Protein AF-A0A1C3P7P0-F1 (afdb_monomer_lite)

Organism: NCBI:txid1839754

Radius of gyration: 18.65 Å; chains: 1; bounding box: 44×45×51 Å

Structure (mmCIF, N/CA/C/O backbone):
data_AF-A0A1C3P7P0-F1
#
_entry.id   AF-A0A1C3P7P0-F1
#
loop_
_atom_site.group_PDB
_atom_site.id
_atom_site.type_symbol
_atom_site.label_atom_id
_atom_site.label_alt_id
_atom_site.label_comp_id
_atom_site.label_asym_id
_atom_site.label_entity_id
_atom_site.label_seq_id
_atom_site.pdbx_PDB_ins_code
_atom_site.Cartn_x
_atom_site.Cartn_y
_atom_site.Cartn_z
_atom_site.occupancy
_atom_site.B_iso_or_equiv
_atom_site.auth_seq_id
_atom_site.auth_comp_id
_atom_site.auth_asym_id
_atom_site.auth_atom_id
_atom_site.pdbx_PDB_model_num
ATOM 1 N N . MET A 1 1 ? 10.867 -11.269 -21.200 1.00 73.69 1 MET A N 1
ATOM 2 C CA . MET A 1 1 ? 10.752 -11.984 -22.492 1.00 73.69 1 MET A CA 1
ATOM 3 C C . MET A 1 1 ? 9.449 -11.693 -23.221 1.00 73.69 1 MET A C 1
ATOM 5 O O . MET A 1 1 ? 9.561 -11.217 -24.333 1.00 73.69 1 MET A O 1
ATOM 9 N N . ALA A 1 2 ? 8.258 -11.903 -22.637 1.00 89.88 2 ALA A N 1
ATOM 10 C CA . ALA A 1 2 ? 6.978 -11.646 -23.328 1.00 89.88 2 ALA A CA 1
ATOM 11 C C . ALA A 1 2 ? 6.912 -10.263 -24.008 1.00 89.88 2 ALA A C 1
ATOM 13 O O . ALA A 1 2 ? 6.684 -10.186 -25.205 1.00 89.88 2 ALA A O 1
ATOM 14 N N . ALA A 1 3 ? 7.251 -9.189 -23.285 1.00 91.44 3 ALA A N 1
ATOM 15 C CA . ALA A 1 3 ? 7.325 -7.844 -23.860 1.00 91.44 3 ALA A CA 1
ATOM 16 C C . ALA A 1 3 ? 8.261 -7.749 -25.081 1.00 91.44 3 ALA A C 1
ATOM 18 O O . ALA A 1 3 ? 7.865 -7.203 -26.100 1.00 91.44 3 ALA A O 1
ATOM 19 N N . ALA A 1 4 ? 9.460 -8.333 -25.012 1.00 87.00 4 ALA A N 1
ATOM 20 C CA . ALA A 1 4 ? 10.400 -8.331 -26.132 1.00 87.00 4 ALA A CA 1
ATOM 21 C C . ALA A 1 4 ? 9.887 -9.151 -27.331 1.00 87.00 4 ALA A C 1
ATOM 23 O O . ALA A 1 4 ? 10.024 -8.715 -28.469 1.00 87.00 4 ALA A O 1
ATOM 24 N N . LEU A 1 5 ? 9.277 -10.314 -27.074 1.00 90.69 5 LEU A N 1
ATOM 25 C CA . LEU A 1 5 ? 8.707 -11.182 -28.112 1.00 90.69 5 LEU A CA 1
ATOM 26 C C . LEU A 1 5 ? 7.515 -10.527 -28.820 1.00 90.69 5 LEU A C 1
ATOM 28 O O . LEU A 1 5 ? 7.360 -10.688 -30.025 1.00 90.69 5 LEU A O 1
ATOM 32 N N . ASP A 1 6 ? 6.732 -9.741 -28.086 1.00 94.06 6 ASP A N 1
ATOM 33 C CA . ASP A 1 6 ? 5.586 -8.997 -28.611 1.00 94.06 6 ASP A CA 1
ATOM 34 C C . ASP A 1 6 ? 5.977 -7.625 -29.195 1.00 94.06 6 ASP A C 1
ATOM 36 O O . ASP A 1 6 ? 5.105 -6.831 -29.544 1.00 94.06 6 ASP A O 1
ATOM 40 N N . GLY A 1 7 ? 7.273 -7.294 -29.259 1.00 91.12 7 GLY A N 1
ATOM 41 C CA . GLY A 1 7 ? 7.744 -5.995 -29.749 1.00 91.12 7 GLY A CA 1
ATOM 42 C C . GLY A 1 7 ? 7.331 -4.801 -28.878 1.00 91.12 7 GLY A C 1
ATOM 43 O O . GLY A 1 7 ? 7.318 -3.669 -29.359 1.00 91.12 7 GLY A O 1
ATOM 44 N N . ARG A 1 8 ? 6.988 -5.030 -27.605 1.00 94.31 8 ARG A N 1
ATOM 45 C CA . ARG A 1 8 ? 6.698 -3.970 -26.629 1.00 94.31 8 ARG A CA 1
ATOM 46 C C . ARG A 1 8 ? 7.991 -3.292 -26.189 1.00 94.31 8 ARG A C 1
ATOM 48 O O . ARG A 1 8 ? 9.015 -3.940 -25.978 1.00 94.31 8 ARG A O 1
ATOM 55 N N . ASP A 1 9 ? 7.922 -1.981 -26.007 1.00 93.44 9 ASP A N 1
ATOM 56 C CA . ASP A 1 9 ? 9.062 -1.140 -25.648 1.00 93.44 9 ASP A CA 1
ATOM 57 C C . ASP A 1 9 ? 9.272 -1.012 -24.134 1.00 93.44 9 ASP A C 1
ATOM 59 O O . ASP A 1 9 ? 10.361 -0.624 -23.721 1.00 93.44 9 ASP A O 1
ATOM 63 N N . ALA A 1 10 ? 8.269 -1.352 -23.318 1.00 95.25 10 ALA A N 1
ATOM 64 C CA . ALA A 1 10 ? 8.313 -1.224 -21.867 1.00 95.25 10 ALA A CA 1
ATOM 65 C C . ALA A 1 10 ? 7.618 -2.380 -21.124 1.00 95.25 10 ALA A C 1
ATOM 67 O O . ALA A 1 10 ? 6.649 -2.983 -21.593 1.00 95.25 10 ALA A O 1
ATOM 68 N N . VAL A 1 11 ? 8.110 -2.647 -19.917 1.00 96.31 11 VAL A N 1
ATOM 69 C CA . VAL A 1 11 ? 7.478 -3.435 -18.860 1.00 96.31 11 VAL A CA 1
ATOM 70 C C . VAL A 1 11 ? 7.232 -2.489 -17.692 1.00 96.31 11 VAL A C 1
ATOM 72 O O . VAL A 1 11 ? 8.172 -2.033 -17.039 1.00 96.31 11 VAL A O 1
ATOM 75 N N . VAL A 1 12 ? 5.956 -2.201 -17.446 1.00 96.69 12 VAL A N 1
ATOM 76 C CA . VAL A 1 12 ? 5.519 -1.294 -16.384 1.00 96.69 12 VAL A CA 1
ATOM 77 C C . VAL A 1 12 ? 5.045 -2.114 -15.195 1.00 96.69 12 VAL A C 1
ATOM 79 O O . VAL A 1 12 ? 4.106 -2.901 -15.307 1.00 96.69 12 VAL A O 1
ATOM 82 N N . MET A 1 13 ? 5.697 -1.922 -14.056 1.00 97.00 13 MET A N 1
ATOM 83 C CA . MET A 1 13 ? 5.327 -2.533 -12.784 1.00 97.00 13 MET A CA 1
ATOM 84 C C . MET A 1 13 ? 4.558 -1.534 -11.913 1.00 97.00 13 MET A C 1
ATOM 86 O O . MET A 1 13 ? 4.644 -0.322 -12.104 1.00 97.00 13 MET A O 1
ATOM 90 N N . SER A 1 14 ? 3.843 -2.033 -10.909 1.00 95.12 14 SER A N 1
ATOM 91 C CA . SER A 1 14 ? 3.086 -1.210 -9.953 1.00 95.12 14 SER A CA 1
ATOM 92 C C . SER A 1 14 ? 3.678 -1.268 -8.544 1.00 95.12 14 SER A C 1
ATOM 94 O O . SER A 1 14 ? 2.929 -1.213 -7.581 1.00 95.12 14 SER A O 1
ATOM 96 N N . ASN A 1 15 ? 4.999 -1.423 -8.414 1.00 96.88 15 ASN A N 1
ATOM 97 C CA . ASN A 1 15 ? 5.640 -1.433 -7.098 1.00 96.88 15 ASN A CA 1
ATOM 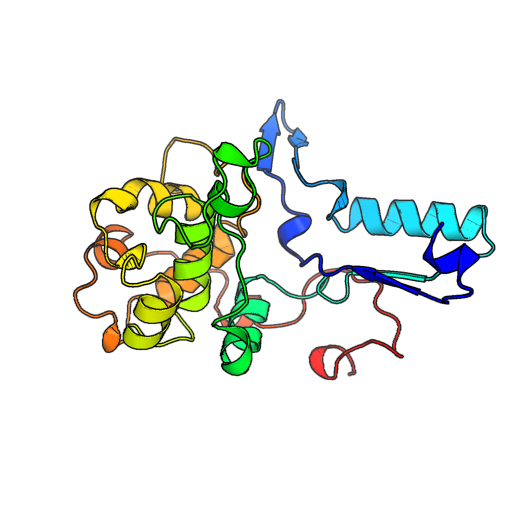98 C C . ASN A 1 15 ? 5.847 -0.006 -6.586 1.00 96.88 15 ASN A C 1
ATOM 100 O O . ASN A 1 15 ? 6.372 0.851 -7.297 1.00 96.88 15 ASN A O 1
ATOM 104 N N . GLU A 1 16 ? 5.460 0.200 -5.344 1.00 95.94 16 GLU A N 1
ATOM 105 C CA . GLU A 1 16 ? 5.473 1.447 -4.598 1.00 95.94 16 GLU A CA 1
ATOM 106 C C . GLU A 1 16 ? 6.822 1.733 -3.916 1.00 95.94 16 GLU A C 1
ATOM 108 O O . GLU A 1 16 ? 7.753 0.917 -3.937 1.00 95.94 16 GLU A O 1
ATOM 113 N N . TRP A 1 17 ? 6.945 2.899 -3.283 1.00 95.50 17 TRP A N 1
ATOM 114 C CA . TRP A 1 17 ? 8.136 3.285 -2.525 1.00 95.50 17 TRP A CA 1
ATOM 115 C C . TRP A 1 17 ? 8.437 2.295 -1.387 1.00 95.50 17 TRP A C 1
ATOM 117 O O . TRP A 1 17 ? 9.553 1.764 -1.299 1.00 95.50 17 TRP A O 1
ATOM 127 N N . SER A 1 18 ? 7.429 1.964 -0.571 1.00 92.75 18 SER A N 1
ATOM 128 C CA . SER A 1 18 ? 7.587 1.110 0.613 1.00 92.75 18 SER A CA 1
ATOM 129 C C . SER A 1 18 ? 7.838 -0.366 0.304 1.00 92.75 18 SER A C 1
ATOM 131 O O . SER A 1 18 ? 8.323 -1.093 1.172 1.00 92.75 18 SER A O 1
ATOM 133 N N . ALA A 1 19 ? 7.684 -0.800 -0.952 1.00 93.56 19 ALA A N 1
ATOM 134 C CA . ALA A 1 19 ? 8.155 -2.109 -1.409 1.00 93.56 19 ALA A CA 1
ATOM 135 C C . ALA A 1 19 ? 9.682 -2.283 -1.266 1.00 93.56 19 ALA A C 1
ATOM 137 O O . ALA A 1 19 ? 10.188 -3.407 -1.303 1.00 93.56 19 ALA A O 1
ATOM 138 N N . SER A 1 20 ? 10.428 -1.184 -1.102 1.00 93.44 20 SER A N 1
ATOM 139 C CA . SER A 1 20 ? 11.874 -1.200 -0.847 1.00 93.44 20 SER A CA 1
ATOM 140 C C . SER A 1 20 ? 12.235 -1.381 0.632 1.00 93.44 20 SER A C 1
ATOM 142 O O . SER A 1 20 ? 13.399 -1.642 0.932 1.00 93.44 20 SER A O 1
ATOM 144 N N . VAL A 1 21 ? 11.273 -1.268 1.553 1.00 90.12 21 VAL A N 1
ATOM 145 C CA . VAL A 1 21 ? 11.520 -1.307 3.001 1.00 90.12 21 VAL A CA 1
ATOM 146 C C . VAL A 1 21 ? 11.746 -2.742 3.486 1.00 90.12 21 VAL A C 1
ATOM 148 O O . VAL A 1 21 ? 11.060 -3.683 3.077 1.00 90.12 21 VAL A O 1
ATOM 151 N N . GLY A 1 22 ? 12.727 -2.912 4.376 1.00 87.56 22 GLY A N 1
ATOM 152 C CA . GLY A 1 22 ? 13.024 -4.182 5.034 1.00 87.56 22 GLY A CA 1
ATOM 153 C C . GLY A 1 22 ? 11.831 -4.740 5.812 1.00 87.56 22 GLY A C 1
ATOM 154 O O . GLY A 1 22 ? 11.030 -4.008 6.385 1.00 87.56 22 GLY A O 1
ATOM 155 N N . THR A 1 23 ? 11.694 -6.063 5.828 1.00 85.31 23 THR A N 1
ATOM 156 C CA . THR A 1 23 ? 10.667 -6.761 6.619 1.00 85.31 23 THR A CA 1
ATOM 157 C C . THR A 1 23 ? 11.170 -7.075 8.026 1.00 85.31 23 THR A C 1
ATOM 159 O O . THR A 1 23 ? 10.418 -6.946 8.987 1.00 85.31 23 THR A O 1
ATOM 162 N N . VAL A 1 24 ? 12.435 -7.487 8.148 1.00 87.56 24 VAL A N 1
ATOM 163 C CA . VAL A 1 24 ? 13.086 -7.829 9.419 1.00 87.56 24 VAL A CA 1
ATOM 164 C C . VAL A 1 24 ? 14.578 -7.513 9.350 1.00 87.56 24 VAL A C 1
ATOM 166 O O . VAL A 1 24 ? 15.172 -7.574 8.276 1.00 87.56 24 VAL A O 1
ATOM 169 N N . GLU A 1 25 ? 15.188 -7.228 10.495 1.00 87.88 25 GLU A N 1
ATOM 170 C CA . GLU A 1 25 ? 16.640 -7.140 10.653 1.00 87.88 25 GLU A CA 1
ATOM 171 C C . GLU A 1 25 ? 17.176 -8.441 11.265 1.00 87.88 25 GLU A C 1
ATOM 173 O O . GLU A 1 25 ? 16.689 -8.892 12.303 1.00 87.88 25 GLU A O 1
ATOM 178 N N . VAL A 1 26 ? 18.183 -9.049 10.634 1.00 89.56 26 VAL A N 1
ATOM 179 C CA . VAL A 1 26 ? 18.874 -10.251 11.131 1.00 89.56 26 VAL A CA 1
ATOM 180 C C . VAL A 1 26 ? 20.373 -9.990 11.087 1.00 89.56 26 VAL A C 1
ATOM 182 O O . VAL A 1 26 ? 20.910 -9.683 10.027 1.00 89.56 26 VAL A O 1
ATOM 185 N N . ASP A 1 27 ? 21.051 -10.076 12.233 1.00 93.00 27 ASP A N 1
ATOM 186 C CA . ASP A 1 27 ? 22.496 -9.820 12.362 1.00 93.00 27 ASP A CA 1
ATOM 187 C C . ASP A 1 27 ? 22.943 -8.470 11.754 1.00 93.00 27 ASP A C 1
ATOM 189 O O . ASP A 1 27 ? 23.988 -8.366 11.109 1.00 93.00 27 ASP A O 1
ATOM 193 N N . GLY A 1 28 ? 22.118 -7.429 11.926 1.00 91.31 28 GLY A N 1
ATOM 194 C CA . GLY A 1 28 ? 22.354 -6.086 11.376 1.00 91.31 28 GLY A CA 1
ATOM 195 C C . GLY A 1 28 ? 22.145 -5.972 9.863 1.00 91.31 28 GLY A C 1
ATOM 196 O O . GLY A 1 28 ? 22.648 -5.032 9.246 1.00 91.31 28 GLY A O 1
ATOM 197 N N . ARG A 1 29 ? 21.468 -6.949 9.249 1.00 90.31 29 ARG A N 1
ATOM 198 C CA . ARG A 1 29 ? 21.117 -6.951 7.828 1.00 90.31 29 ARG A CA 1
ATOM 199 C C . ARG A 1 29 ? 19.611 -6.877 7.644 1.00 90.31 29 ARG A C 1
ATOM 201 O O . ARG A 1 29 ? 18.877 -7.741 8.130 1.00 90.31 29 ARG A O 1
ATOM 208 N N . SER A 1 30 ? 19.193 -5.936 6.807 1.00 90.19 30 SER A N 1
ATOM 209 C CA . SER A 1 30 ? 17.804 -5.808 6.392 1.00 90.19 30 SER A CA 1
ATOM 210 C C . SER A 1 30 ? 17.414 -6.907 5.411 1.00 90.19 30 SER A C 1
ATOM 212 O O . SER A 1 30 ? 17.994 -7.034 4.330 1.00 90.19 30 SER A O 1
ATOM 214 N N . ILE A 1 31 ? 16.409 -7.700 5.771 1.00 90.69 31 ILE A N 1
ATOM 215 C CA . ILE A 1 31 ? 15.821 -8.736 4.926 1.00 90.69 31 ILE A CA 1
ATOM 216 C C . ILE A 1 31 ? 14.456 -8.252 4.445 1.00 90.69 31 ILE A C 1
ATOM 218 O O . ILE A 1 31 ? 13.530 -8.068 5.235 1.00 90.69 31 ILE A O 1
ATOM 222 N N . ASN A 1 32 ? 14.311 -8.084 3.131 1.00 91.62 32 ASN A N 1
ATOM 223 C CA . ASN A 1 32 ? 13.046 -7.755 2.479 1.00 91.62 32 ASN A CA 1
ATOM 224 C C . ASN A 1 32 ? 12.490 -8.997 1.764 1.00 91.62 32 ASN A C 1
ATOM 226 O O . ASN A 1 32 ? 13.047 -9.442 0.758 1.00 91.62 32 ASN A O 1
ATOM 230 N N . HIS A 1 33 ? 11.371 -9.543 2.253 1.00 89.88 33 HIS A N 1
ATOM 231 C CA . HIS A 1 33 ? 10.737 -10.724 1.647 1.00 89.88 33 HIS A CA 1
ATOM 232 C C . HIS A 1 33 ? 10.171 -10.462 0.239 1.00 89.88 33 HIS A C 1
ATOM 234 O O . HIS A 1 33 ? 9.863 -11.401 -0.492 1.00 89.88 33 HIS A O 1
ATOM 240 N N . GLN A 1 34 ? 10.060 -9.189 -0.150 1.00 91.12 34 GLN A N 1
ATOM 241 C CA . GLN A 1 34 ? 9.628 -8.714 -1.460 1.00 91.12 34 GLN A CA 1
ATOM 242 C C . GLN A 1 34 ? 10.763 -8.016 -2.219 1.00 91.12 34 GLN A C 1
ATOM 244 O O . GLN A 1 34 ? 10.495 -7.109 -3.000 1.00 91.12 34 GLN A O 1
ATOM 249 N N . TYR A 1 35 ? 12.027 -8.411 -2.020 1.00 94.25 35 TYR A N 1
ATOM 250 C CA . TYR A 1 35 ? 13.183 -7.753 -2.650 1.00 94.25 35 TYR A CA 1
ATOM 251 C C . TYR A 1 35 ? 13.015 -7.498 -4.161 1.00 94.25 35 TYR A C 1
ATOM 253 O O . TYR A 1 35 ? 13.381 -6.428 -4.642 1.00 94.25 35 TYR A O 1
ATOM 261 N N . SER A 1 36 ? 12.386 -8.419 -4.904 1.00 95.56 36 SER A N 1
ATOM 262 C CA . SER A 1 36 ? 12.113 -8.267 -6.344 1.00 95.56 36 SER A CA 1
ATOM 263 C C . SER A 1 36 ? 11.169 -7.108 -6.712 1.00 95.56 36 SER A C 1
ATOM 265 O O . SER A 1 36 ? 11.034 -6.769 -7.886 1.00 95.56 36 SER A O 1
ATOM 267 N N . LYS A 1 37 ? 10.518 -6.487 -5.725 1.00 95.38 37 LYS A N 1
ATOM 268 C CA . LYS A 1 37 ? 9.697 -5.280 -5.865 1.00 95.38 37 LYS A CA 1
ATOM 269 C C . LYS A 1 37 ? 10.423 -4.006 -5.428 1.00 95.38 37 LYS A C 1
ATOM 271 O O . LYS A 1 37 ? 9.871 -2.921 -5.592 1.00 95.38 37 LYS A O 1
ATOM 276 N N . GLY A 1 38 ? 11.628 -4.102 -4.871 1.00 96.12 38 GLY A N 1
ATOM 277 C CA . GLY A 1 38 ? 12.388 -2.956 -4.372 1.00 96.12 38 GLY A CA 1
ATOM 278 C C . GLY A 1 38 ? 13.122 -2.179 -5.470 1.00 96.12 38 GLY A C 1
ATOM 279 O O . GLY A 1 38 ? 13.401 -2.708 -6.548 1.00 96.12 38 GLY A O 1
ATOM 280 N N . GLU A 1 39 ? 13.476 -0.926 -5.174 1.00 97.00 39 GLU A N 1
ATOM 281 C CA . GLU A 1 39 ? 14.254 -0.057 -6.075 1.00 97.00 39 GLU A CA 1
ATOM 282 C C . GLU A 1 39 ? 15.600 -0.685 -6.453 1.00 97.00 39 GLU A C 1
ATOM 284 O O . GLU A 1 39 ? 15.973 -0.675 -7.625 1.00 97.00 39 GLU A O 1
ATOM 289 N N . ALA A 1 40 ? 16.288 -1.314 -5.495 1.00 96.31 40 ALA A N 1
ATOM 290 C CA . ALA A 1 40 ? 17.604 -1.901 -5.731 1.00 96.31 40 ALA A CA 1
ATOM 291 C C . ALA A 1 40 ? 17.553 -3.044 -6.760 1.00 96.31 40 ALA A C 1
ATOM 293 O O . ALA A 1 40 ? 18.441 -3.166 -7.612 1.00 96.31 40 ALA A O 1
ATOM 294 N N . PHE A 1 41 ? 16.499 -3.865 -6.712 1.00 97.31 41 PHE A N 1
ATOM 295 C CA . PHE A 1 41 ? 16.259 -4.899 -7.715 1.00 97.31 41 PHE A CA 1
ATOM 296 C C . PHE A 1 41 ? 15.916 -4.281 -9.071 1.00 97.31 41 PHE A C 1
ATOM 298 O O . PHE A 1 41 ? 16.484 -4.684 -10.082 1.00 97.31 41 PHE A O 1
ATOM 305 N N . GLU A 1 42 ? 15.025 -3.286 -9.097 1.00 97.62 42 GLU A N 1
ATOM 306 C CA . GLU A 1 42 ? 14.641 -2.576 -10.321 1.00 97.62 42 GLU A CA 1
ATOM 307 C C . GLU A 1 42 ? 15.860 -1.969 -11.025 1.00 97.62 42 GLU A C 1
ATOM 309 O O . GLU A 1 42 ? 16.059 -2.206 -12.215 1.00 97.62 42 GLU A O 1
ATOM 314 N N . ASN A 1 43 ? 16.729 -1.276 -10.285 1.00 97.50 43 ASN A N 1
ATOM 315 C CA . ASN A 1 43 ? 17.982 -0.728 -10.797 1.00 97.50 43 ASN A CA 1
ATOM 316 C C . ASN A 1 43 ? 18.908 -1.828 -11.341 1.00 97.50 43 ASN A C 1
ATOM 318 O O . ASN A 1 43 ? 19.432 -1.704 -12.444 1.00 97.50 43 ASN A O 1
ATOM 322 N N . SER A 1 44 ? 19.074 -2.925 -10.597 1.00 97.00 44 SER A N 1
ATOM 323 C CA . SER A 1 44 ? 19.944 -4.038 -11.004 1.00 97.00 44 SER A CA 1
ATOM 324 C C . SER A 1 44 ? 19.444 -4.720 -12.279 1.00 97.00 44 SER A C 1
ATOM 326 O O . SER A 1 44 ? 20.225 -4.986 -13.191 1.00 97.00 44 SER A O 1
ATOM 328 N N . LEU A 1 45 ? 18.135 -4.962 -12.383 1.00 95.75 45 LEU A N 1
ATOM 329 C CA . LEU A 1 45 ? 17.534 -5.547 -13.578 1.00 95.75 45 LEU A CA 1
ATOM 330 C C . LEU A 1 45 ? 17.670 -4.611 -14.782 1.00 95.75 45 LEU A C 1
ATOM 332 O O . LEU A 1 45 ? 18.017 -5.068 -15.868 1.00 95.75 45 LEU A O 1
ATOM 336 N N . ARG A 1 46 ? 17.454 -3.303 -14.596 1.00 95.62 46 ARG A N 1
ATOM 337 C CA . ARG A 1 46 ? 17.676 -2.304 -15.651 1.00 95.62 46 ARG A CA 1
ATOM 338 C C . ARG A 1 46 ? 19.115 -2.323 -16.165 1.00 95.62 46 ARG A C 1
ATOM 340 O O . ARG A 1 46 ? 19.299 -2.288 -17.379 1.00 95.62 46 ARG A O 1
ATOM 347 N N . SER A 1 47 ? 20.112 -2.433 -15.284 1.00 95.69 47 SER A N 1
ATOM 348 C CA . SER A 1 47 ? 21.519 -2.561 -15.693 1.00 95.69 47 SER A CA 1
ATOM 349 C C . SER A 1 47 ? 21.753 -3.809 -16.546 1.00 95.69 47 SER A C 1
ATOM 351 O O . SER A 1 47 ? 22.329 -3.714 -17.626 1.00 95.69 47 SER A O 1
ATOM 353 N N . VAL A 1 48 ? 21.213 -4.961 -16.135 1.00 95.00 48 VAL A N 1
ATOM 354 C CA . VAL A 1 48 ? 21.314 -6.202 -16.922 1.00 95.00 48 VAL A CA 1
ATOM 355 C C . VAL A 1 48 ? 20.660 -6.045 -18.299 1.00 95.00 48 VAL A C 1
ATOM 357 O O . VAL A 1 48 ? 21.232 -6.470 -19.301 1.00 95.00 48 VAL A O 1
ATOM 360 N N . LEU A 1 49 ? 19.484 -5.417 -18.388 1.00 92.88 49 LEU A N 1
ATOM 361 C CA . LEU A 1 49 ? 18.799 -5.174 -19.666 1.00 92.88 49 LEU A CA 1
ATOM 362 C C . LEU A 1 49 ? 19.587 -4.216 -20.574 1.00 92.88 49 LEU A C 1
ATOM 364 O O . LEU A 1 49 ? 19.639 -4.424 -21.788 1.00 92.88 49 LEU A O 1
ATOM 368 N N . ALA A 1 50 ? 20.227 -3.196 -19.996 1.00 92.19 50 ALA A N 1
ATOM 369 C CA . ALA A 1 50 ? 21.113 -2.284 -20.716 1.00 92.19 50 ALA A CA 1
ATOM 370 C C . ALA A 1 50 ? 22.302 -3.024 -21.344 1.00 92.19 50 ALA A C 1
ATOM 372 O O . ALA A 1 50 ? 22.591 -2.821 -22.522 1.00 92.19 50 ALA A O 1
ATOM 373 N N . GLU A 1 51 ? 22.926 -3.929 -20.591 1.00 93.31 51 GLU A N 1
ATOM 374 C CA . GLU A 1 51 ? 24.095 -4.696 -21.033 1.00 93.31 51 GLU A CA 1
ATOM 375 C C . GLU A 1 51 ? 23.753 -5.812 -22.031 1.00 93.31 51 GLU A C 1
ATOM 377 O O . GLU A 1 51 ? 24.545 -6.106 -22.924 1.00 93.31 51 GLU A O 1
ATOM 382 N N . THR A 1 52 ? 22.583 -6.443 -21.898 1.00 90.56 52 THR A N 1
ATOM 383 C CA . THR A 1 52 ? 22.271 -7.696 -22.619 1.00 90.56 52 THR A CA 1
ATOM 384 C C . THR A 1 52 ? 21.280 -7.538 -23.767 1.00 90.56 52 THR A C 1
ATOM 386 O O . THR A 1 52 ? 21.315 -8.331 -24.706 1.00 90.56 52 THR A O 1
ATOM 389 N N . LEU A 1 53 ? 20.403 -6.530 -23.727 1.00 85.94 53 LEU A N 1
ATOM 390 C CA . LEU A 1 53 ? 19.312 -6.345 -24.695 1.00 85.94 53 LEU A CA 1
ATOM 391 C C . LEU A 1 53 ? 19.284 -4.929 -25.286 1.00 85.94 53 LEU A C 1
ATOM 393 O O . LEU A 1 53 ? 18.224 -4.429 -25.667 1.00 85.94 53 LEU A O 1
ATOM 397 N N . ALA A 1 54 ? 20.444 -4.264 -25.334 1.00 86.12 54 ALA A N 1
ATOM 398 C CA . ALA A 1 54 ? 20.574 -2.877 -25.785 1.00 86.12 54 ALA A CA 1
ATOM 399 C C . ALA A 1 54 ? 19.578 -1.927 -25.083 1.00 86.12 54 ALA A C 1
ATOM 401 O O . ALA A 1 54 ? 19.031 -1.009 -25.696 1.00 86.12 54 ALA A O 1
ATOM 402 N N . GLY A 1 55 ? 19.303 -2.184 -23.798 1.00 79.75 55 GLY A N 1
ATOM 403 C CA . GLY A 1 55 ? 18.408 -1.373 -22.973 1.00 79.75 55 GLY A CA 1
ATOM 404 C C . GLY A 1 55 ? 16.919 -1.575 -23.226 1.00 79.75 55 GLY A C 1
ATOM 405 O O . GLY A 1 55 ? 16.140 -0.716 -22.826 1.00 79.75 55 GLY A O 1
ATOM 406 N N . ARG A 1 56 ? 16.497 -2.666 -23.883 1.00 86.38 56 ARG A N 1
ATOM 407 C CA . ARG A 1 56 ? 15.077 -2.920 -24.176 1.00 86.38 56 ARG A CA 1
ATOM 408 C C . ARG A 1 56 ? 14.565 -4.254 -23.623 1.00 86.38 56 ARG A C 1
ATOM 410 O O . ARG A 1 56 ? 15.282 -5.251 -23.658 1.00 86.38 56 ARG A O 1
ATOM 417 N N . PRO A 1 57 ? 13.289 -4.323 -23.201 1.00 92.50 57 PRO A N 1
ATOM 418 C CA . PRO A 1 57 ? 12.366 -3.199 -22.999 1.00 92.50 57 PRO A CA 1
ATOM 419 C C . PRO A 1 57 ? 12.785 -2.322 -21.804 1.00 92.50 57 PRO A C 1
ATOM 421 O O . PRO A 1 57 ? 13.506 -2.790 -20.923 1.00 92.50 57 PRO A O 1
ATOM 424 N N . ASP A 1 58 ? 12.295 -1.081 -21.749 1.00 94.19 58 ASP A N 1
ATOM 425 C CA . ASP A 1 58 ? 12.339 -0.267 -20.531 1.00 94.19 58 ASP A CA 1
ATOM 426 C C . ASP A 1 58 ? 11.690 -1.056 -19.387 1.00 94.19 58 ASP A C 1
ATOM 428 O O . ASP A 1 58 ? 10.628 -1.648 -19.560 1.00 94.19 58 ASP A O 1
ATOM 432 N N . TYR A 1 59 ? 12.302 -1.066 -18.207 1.00 96.25 59 TYR A N 1
ATOM 433 C CA . TYR A 1 59 ? 11.728 -1.704 -17.022 1.00 96.25 59 TYR A CA 1
ATOM 434 C C . TYR A 1 59 ? 11.670 -0.691 -15.891 1.00 96.25 59 TYR A C 1
ATOM 436 O O . TYR A 1 59 ? 12.708 -0.145 -15.515 1.00 96.25 59 TYR A O 1
ATOM 444 N N . PHE A 1 60 ? 10.481 -0.415 -15.366 1.00 97.12 60 PHE A N 1
ATOM 445 C CA . PHE A 1 60 ? 10.312 0.516 -14.253 1.00 97.12 60 PHE A CA 1
ATOM 446 C C . PHE A 1 60 ? 9.017 0.242 -13.489 1.00 97.12 60 PHE A C 1
ATOM 448 O O . PHE A 1 60 ? 8.070 -0.329 -14.035 1.00 97.12 60 PHE A O 1
ATOM 455 N N . SER A 1 61 ? 8.956 0.678 -12.233 1.00 97.62 61 SER A N 1
ATOM 456 C CA . SER A 1 61 ? 7.713 0.694 -11.463 1.00 97.62 61 SER A CA 1
ATOM 457 C C . SER A 1 61 ? 7.088 2.086 -11.507 1.00 97.62 61 SER A C 1
ATOM 459 O O . SER A 1 61 ? 7.675 3.046 -11.013 1.00 97.62 61 SER A O 1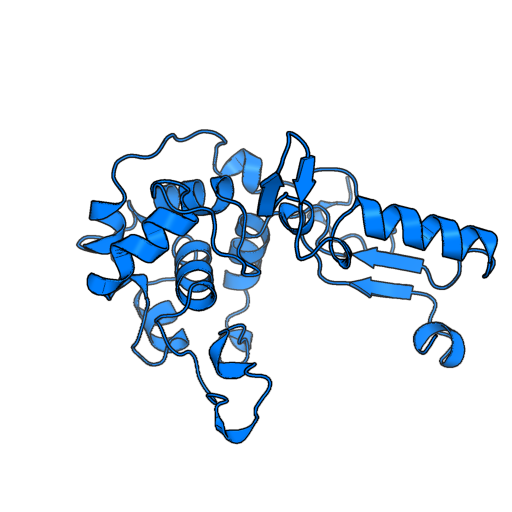
ATOM 461 N N . LEU A 1 62 ? 5.888 2.205 -12.083 1.00 97.25 62 LEU A N 1
ATOM 462 C CA . LEU A 1 62 ? 5.176 3.483 -12.223 1.00 97.25 62 LEU A CA 1
ATOM 463 C C . LEU A 1 62 ? 4.857 4.117 -10.865 1.00 97.25 62 LEU A C 1
ATOM 465 O O . LEU A 1 62 ? 4.838 5.336 -10.739 1.00 97.25 62 LEU A O 1
ATOM 469 N N . LEU A 1 63 ? 4.637 3.279 -9.848 1.00 96.81 63 LEU A N 1
ATOM 470 C CA . LEU A 1 63 ? 4.332 3.720 -8.492 1.00 96.81 63 LEU A CA 1
ATOM 471 C C . LEU A 1 63 ? 5.569 3.912 -7.610 1.00 96.81 63 LEU A C 1
ATOM 473 O O . LEU A 1 63 ? 5.414 4.292 -6.454 1.00 96.81 63 LEU A O 1
ATOM 477 N N . ARG A 1 64 ? 6.788 3.701 -8.136 1.00 96.75 64 ARG A N 1
ATOM 478 C CA . ARG A 1 64 ? 8.031 3.768 -7.352 1.00 96.75 64 ARG A CA 1
ATOM 479 C C . ARG A 1 64 ? 8.143 5.017 -6.475 1.00 96.75 64 ARG A C 1
ATOM 481 O O . ARG A 1 64 ? 8.587 4.856 -5.339 1.00 96.75 64 ARG A O 1
ATOM 488 N N . PRO A 1 65 ? 7.786 6.224 -6.953 1.00 96.81 65 PRO A N 1
ATOM 489 C CA . PRO A 1 65 ? 7.954 7.411 -6.141 1.00 96.81 65 PRO A CA 1
ATOM 490 C C . PRO A 1 65 ? 6.811 7.646 -5.151 1.00 96.81 65 PRO A C 1
ATOM 492 O O . PRO A 1 65 ? 6.827 8.645 -4.452 1.00 96.81 65 PRO A O 1
ATOM 495 N N . PHE A 1 66 ? 5.802 6.784 -5.063 1.00 97.12 66 PHE A N 1
ATOM 496 C CA . PHE A 1 66 ? 4.634 7.039 -4.225 1.00 97.12 66 PHE A CA 1
ATOM 497 C C . PHE A 1 66 ? 4.569 6.070 -3.048 1.00 97.12 66 PHE A C 1
ATOM 499 O O . PHE A 1 66 ? 4.866 4.882 -3.177 1.00 97.12 66 PHE A O 1
ATOM 506 N N . THR A 1 67 ? 4.166 6.591 -1.893 1.00 96.62 67 THR A N 1
ATOM 507 C CA . THR A 1 67 ? 3.823 5.805 -0.702 1.00 96.62 67 THR A CA 1
ATOM 508 C C . THR A 1 67 ? 2.472 5.104 -0.907 1.00 96.62 67 THR A C 1
ATOM 510 O O . THR A 1 67 ? 1.656 5.540 -1.725 1.00 96.62 67 THR A O 1
ATOM 513 N N . GLU A 1 68 ? 2.191 4.042 -0.153 1.00 96.31 68 GLU A N 1
ATOM 514 C CA . GLU A 1 68 ? 0.848 3.448 -0.084 1.00 96.31 68 GLU A CA 1
ATOM 515 C C . GLU A 1 68 ? -0.189 4.472 0.392 1.00 96.31 68 GLU A C 1
ATOM 517 O O . GLU A 1 68 ? -1.311 4.471 -0.106 1.00 96.31 68 GLU A O 1
ATOM 522 N N . LEU A 1 69 ? 0.166 5.394 1.296 1.00 97.25 69 LEU A N 1
ATOM 523 C CA . LEU A 1 69 ? -0.743 6.465 1.723 1.00 97.25 69 LEU A CA 1
ATOM 524 C C . LEU A 1 69 ? -1.119 7.397 0.556 1.00 97.25 69 LEU A C 1
ATOM 526 O O . LEU A 1 69 ? -2.295 7.735 0.381 1.00 97.25 69 LEU A O 1
ATOM 530 N N . TRP A 1 70 ? -0.144 7.782 -0.275 1.00 97.19 70 TRP A N 1
ATOM 531 C CA . TRP A 1 70 ? -0.389 8.562 -1.490 1.00 97.19 70 TRP A CA 1
ATOM 532 C C . TRP A 1 70 ? -1.280 7.792 -2.467 1.00 97.19 70 TRP A C 1
ATOM 534 O O . TRP A 1 70 ? -2.268 8.336 -2.974 1.00 97.19 70 TRP A O 1
ATOM 544 N N . ILE A 1 71 ? -0.968 6.512 -2.688 1.00 97.31 71 ILE A N 1
ATOM 545 C CA . ILE A 1 71 ? -1.716 5.630 -3.590 1.00 97.31 71 ILE A CA 1
ATOM 546 C C . ILE A 1 71 ? -3.152 5.459 -3.092 1.00 97.31 71 ILE A C 1
ATOM 548 O O . ILE A 1 71 ? -4.081 5.574 -3.888 1.00 97.31 71 ILE A O 1
ATOM 552 N N . ALA A 1 72 ? -3.360 5.264 -1.790 1.00 97.94 72 ALA A N 1
ATOM 553 C CA . ALA A 1 72 ? -4.672 5.142 -1.166 1.00 97.94 72 ALA A CA 1
ATOM 554 C C . ALA A 1 72 ? -5.515 6.409 -1.358 1.00 97.94 72 ALA A C 1
ATOM 556 O O . ALA A 1 72 ? -6.676 6.315 -1.769 1.00 97.94 72 ALA A O 1
ATOM 557 N N . ARG A 1 73 ? -4.925 7.599 -1.162 1.00 98.00 73 ARG A N 1
ATOM 558 C CA . ARG A 1 73 ? -5.588 8.882 -1.452 1.00 98.00 73 ARG A CA 1
ATOM 559 C C . ARG A 1 73 ? -6.007 8.971 -2.915 1.00 98.00 73 ARG A C 1
ATOM 561 O O . ARG A 1 73 ? -7.123 9.393 -3.214 1.00 98.00 73 ARG A O 1
ATOM 568 N N . ARG A 1 74 ? -5.122 8.574 -3.834 1.00 97.00 74 ARG A N 1
ATOM 569 C CA . ARG A 1 74 ? -5.403 8.618 -5.273 1.00 97.00 74 ARG A CA 1
ATOM 570 C C . ARG A 1 74 ? -6.479 7.604 -5.661 1.00 97.00 74 ARG A C 1
ATOM 572 O O . ARG A 1 74 ? -7.386 7.962 -6.405 1.00 97.00 74 ARG A O 1
ATOM 579 N N . PHE A 1 75 ? -6.408 6.381 -5.138 1.00 97.81 75 PHE A N 1
ATOM 580 C CA . PHE A 1 75 ? -7.361 5.297 -5.383 1.00 97.81 75 PHE A CA 1
ATOM 581 C C . PHE A 1 75 ? -8.766 5.628 -4.872 1.00 97.81 75 PHE A C 1
ATOM 583 O O . PHE A 1 75 ? -9.744 5.305 -5.543 1.00 97.81 75 PHE A O 1
ATOM 590 N N . ALA A 1 76 ? -8.881 6.337 -3.745 1.00 98.19 76 ALA A N 1
ATOM 591 C CA . ALA A 1 76 ? -10.164 6.769 -3.190 1.00 98.19 76 ALA A CA 1
ATOM 592 C C . ALA A 1 76 ? -11.002 7.631 -4.161 1.00 98.19 76 ALA A C 1
ATOM 594 O O . ALA A 1 76 ? -12.222 7.694 -4.031 1.00 98.19 76 ALA A O 1
ATOM 595 N N . ALA A 1 77 ? -10.374 8.246 -5.170 1.00 97.69 77 ALA A N 1
ATOM 596 C CA . ALA A 1 77 ? -11.057 8.998 -6.221 1.00 97.69 77 ALA A CA 1
ATOM 597 C C . ALA A 1 77 ? -11.632 8.126 -7.362 1.00 97.69 77 ALA A C 1
ATOM 599 O O . ALA A 1 77 ? -12.212 8.674 -8.299 1.00 97.69 77 ALA A O 1
ATOM 600 N N . TYR A 1 78 ? -11.485 6.795 -7.310 1.00 97.69 78 TYR A N 1
ATOM 601 C CA . TYR A 1 78 ? -11.917 5.866 -8.364 1.00 97.69 78 TYR A CA 1
ATOM 602 C C . TYR A 1 78 ? -12.943 4.832 -7.860 1.00 97.69 78 TYR A C 1
ATOM 604 O O . TYR A 1 78 ? -12.655 3.628 -7.825 1.00 97.69 78 TYR A O 1
ATOM 612 N N . PRO A 1 79 ? -14.167 5.265 -7.497 1.00 97.25 79 PRO A N 1
ATOM 613 C CA . PRO A 1 79 ? -15.185 4.389 -6.918 1.00 97.25 79 PRO A CA 1
ATOM 614 C C . PRO A 1 79 ? -15.604 3.226 -7.825 1.00 97.25 79 PRO A C 1
ATOM 616 O O . PRO A 1 79 ? -16.031 2.190 -7.325 1.00 97.25 79 PRO A O 1
ATOM 619 N N . GLN A 1 80 ? -15.426 3.346 -9.144 1.00 97.56 80 GLN A N 1
ATOM 620 C CA . GLN A 1 80 ? -15.721 2.276 -10.101 1.00 97.56 80 GLN A CA 1
ATOM 621 C C . GLN A 1 80 ? -14.904 0.994 -9.875 1.00 97.56 80 GLN A C 1
ATOM 623 O O . GLN A 1 80 ? -15.253 -0.049 -10.419 1.00 97.56 80 GLN A O 1
ATOM 628 N N . TYR A 1 81 ? -13.809 1.053 -9.111 1.00 97.00 81 TYR A N 1
ATOM 629 C CA . TYR A 1 81 ? -12.972 -0.115 -8.830 1.00 97.00 81 TYR A CA 1
ATOM 630 C C . TYR A 1 81 ? -13.250 -0.761 -7.473 1.00 97.00 81 TYR A C 1
ATOM 632 O O . TYR A 1 81 ? -12.696 -1.829 -7.204 1.00 97.00 81 TYR A O 1
ATOM 640 N N . PHE A 1 82 ? -14.100 -0.167 -6.628 1.00 96.75 82 PHE A N 1
ATOM 641 C CA . PHE A 1 82 ? -14.311 -0.633 -5.253 1.00 96.75 82 PHE A CA 1
ATOM 642 C C . PHE A 1 82 ? -14.927 -2.037 -5.173 1.00 96.75 82 PHE A C 1
ATOM 644 O O . PHE A 1 82 ? -14.605 -2.780 -4.251 1.00 96.75 82 PHE A O 1
ATOM 651 N N . ASP A 1 83 ? -15.699 -2.445 -6.183 1.00 93.62 83 ASP A N 1
ATOM 652 C CA . ASP A 1 83 ? -16.296 -3.787 -6.261 1.00 93.62 83 ASP A CA 1
ATOM 653 C C . ASP A 1 83 ? -15.360 -4.840 -6.890 1.00 93.62 83 ASP A C 1
ATOM 655 O O . ASP A 1 83 ? -15.674 -6.033 -6.935 1.00 93.62 83 ASP A O 1
ATOM 659 N N . HIS A 1 84 ? -14.203 -4.423 -7.410 1.00 93.06 84 HIS A N 1
ATOM 660 C CA . HIS A 1 84 ? -13.320 -5.282 -8.206 1.00 93.06 84 HIS A CA 1
ATOM 661 C C . HIS A 1 84 ? -11.971 -5.546 -7.547 1.00 93.06 84 HIS A C 1
ATOM 663 O O . HIS A 1 84 ? -11.398 -6.625 -7.723 1.00 93.06 84 HIS A O 1
ATOM 669 N N . PHE A 1 85 ? -11.441 -4.582 -6.795 1.00 95.06 85 PHE A N 1
ATOM 670 C CA . PHE A 1 85 ? -10.126 -4.736 -6.190 1.00 95.06 85 PHE A CA 1
ATOM 671 C C . PHE A 1 85 ? -10.148 -5.748 -5.039 1.00 95.06 85 PHE A C 1
ATOM 673 O O . PHE A 1 85 ? -11.082 -5.825 -4.240 1.00 95.06 85 PHE A O 1
ATOM 680 N N . ARG A 1 86 ? -9.089 -6.557 -4.954 1.00 92.31 86 ARG A N 1
ATOM 681 C CA . ARG A 1 86 ? -8.937 -7.553 -3.896 1.00 92.31 86 ARG A CA 1
ATOM 682 C C . ARG A 1 86 ? -7.478 -7.899 -3.702 1.00 92.31 86 ARG A C 1
ATOM 684 O O . ARG A 1 86 ? -6.817 -8.330 -4.638 1.00 92.31 86 ARG A O 1
ATOM 691 N N . SER A 1 87 ? -6.998 -7.773 -2.472 1.00 92.44 87 SER A N 1
ATOM 692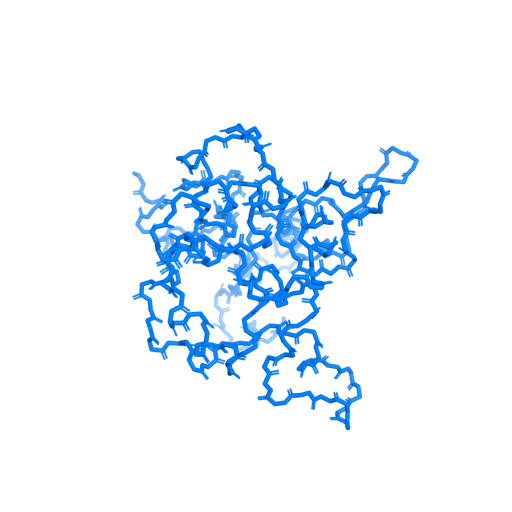 C CA . SER A 1 87 ? -5.647 -8.202 -2.088 1.00 92.44 87 SER A CA 1
ATOM 693 C C . SER A 1 87 ? -5.642 -9.141 -0.880 1.00 92.44 87 SER A C 1
ATOM 695 O O . SER A 1 87 ? -4.585 -9.574 -0.446 1.00 92.44 87 SER A O 1
ATOM 697 N N . CYS A 1 88 ? -6.817 -9.509 -0.353 1.00 96.06 88 CYS A N 1
ATOM 698 C CA . CYS A 1 88 ? -6.962 -10.406 0.794 1.00 96.06 88 CYS A CA 1
ATOM 699 C C . CYS A 1 88 ? -6.125 -11.689 0.658 1.00 96.06 88 CYS A C 1
ATOM 701 O O . CYS A 1 88 ? -6.353 -12.475 -0.260 1.00 96.06 88 CYS A O 1
ATOM 703 N N . ASN A 1 89 ? -5.272 -11.985 1.643 1.00 94.38 89 ASN A N 1
ATOM 704 C CA . ASN A 1 89 ? -4.422 -13.184 1.632 1.00 94.38 89 ASN A CA 1
ATOM 705 C C . ASN A 1 89 ? -5.227 -14.475 1.435 1.00 94.38 89 ASN A C 1
ATOM 707 O O . ASN A 1 89 ? -4.778 -15.396 0.763 1.00 94.38 89 ASN A O 1
ATOM 711 N N . ARG A 1 90 ? -6.449 -14.546 1.983 1.00 95.06 90 ARG A N 1
ATOM 712 C CA . ARG A 1 90 ? -7.333 -15.719 1.849 1.00 95.06 90 ARG A CA 1
ATOM 713 C C . ARG A 1 90 ? -7.943 -15.868 0.455 1.00 95.06 90 ARG A C 1
ATOM 715 O O . ARG A 1 90 ? -8.315 -16.979 0.097 1.00 95.06 90 ARG A O 1
ATOM 722 N N . ALA A 1 91 ? -8.016 -14.803 -0.340 1.00 93.88 91 ALA A N 1
ATOM 723 C CA . ALA A 1 91 ? -8.466 -14.887 -1.727 1.00 93.88 91 ALA A CA 1
ATOM 724 C C . ALA A 1 91 ? -7.396 -15.471 -2.666 1.00 93.88 91 ALA A C 1
ATOM 726 O O . ALA A 1 91 ? -7.728 -16.059 -3.692 1.00 93.88 91 ALA A O 1
ATOM 727 N N . PHE A 1 92 ? -6.120 -15.379 -2.278 1.00 90.88 92 PHE A N 1
ATOM 728 C CA . PHE A 1 92 ? -4.970 -15.834 -3.067 1.00 90.88 92 PHE A CA 1
ATOM 729 C C . PHE A 1 92 ? -4.250 -17.042 -2.445 1.00 90.88 92 PHE A C 1
ATOM 731 O O . PHE A 1 92 ? -3.069 -17.265 -2.701 1.00 90.88 92 PHE A O 1
ATOM 738 N N . HIS A 1 93 ? -4.950 -17.848 -1.634 1.00 90.06 93 HIS A N 1
ATOM 739 C CA . HIS A 1 93 ? -4.419 -19.124 -1.127 1.00 90.06 93 HIS A CA 1
ATOM 740 C C . HIS A 1 93 ? -3.907 -19.997 -2.277 1.00 90.06 93 HIS A C 1
ATOM 742 O O . HIS A 1 93 ? -4.577 -20.109 -3.296 1.00 90.06 93 HIS A O 1
ATOM 748 N N . LEU A 1 94 ? -2.740 -20.634 -2.135 1.00 90.25 94 LEU A N 1
ATOM 749 C CA . LEU A 1 94 ? -2.185 -21.467 -3.212 1.00 90.25 94 LEU A CA 1
ATOM 750 C C . LEU A 1 94 ? -3.149 -22.591 -3.599 1.00 90.25 94 LEU A C 1
ATOM 752 O O . LEU A 1 94 ? -3.446 -22.744 -4.783 1.00 90.25 94 LEU A O 1
ATOM 756 N N . ASP A 1 95 ? -3.689 -23.282 -2.594 1.00 94.12 95 ASP A N 1
ATOM 757 C CA . ASP A 1 95 ? -4.749 -24.275 -2.746 1.00 94.12 95 ASP A CA 1
ATOM 758 C C . ASP A 1 95 ? -6.069 -23.603 -3.178 1.00 94.12 95 ASP A C 1
ATOM 760 O O . ASP A 1 95 ? -6.670 -22.869 -2.381 1.00 94.12 95 ASP A O 1
ATOM 764 N N . PRO A 1 96 ? -6.551 -23.854 -4.412 1.00 94.00 96 PRO A N 1
ATOM 765 C CA . PRO A 1 96 ? -7.788 -23.268 -4.912 1.00 94.00 96 PRO A CA 1
ATOM 766 C C . PRO A 1 96 ? -9.017 -23.606 -4.065 1.00 94.00 96 PRO A C 1
ATOM 768 O O . PRO A 1 96 ? -9.903 -22.764 -3.946 1.00 94.00 96 PRO A O 1
ATOM 771 N N . ALA A 1 97 ? -9.060 -24.782 -3.427 1.00 95.19 97 ALA A N 1
ATOM 772 C CA . ALA A 1 97 ? -10.199 -25.205 -2.609 1.00 95.19 97 ALA A CA 1
ATOM 773 C C . ALA A 1 97 ? -10.364 -24.363 -1.332 1.00 95.19 97 ALA A C 1
ATOM 775 O O . ALA A 1 97 ? -11.423 -24.367 -0.706 1.00 95.19 97 ALA A O 1
ATOM 776 N N . ARG A 1 98 ? -9.317 -23.626 -0.939 1.00 93.75 98 ARG A N 1
ATOM 777 C CA . ARG A 1 98 ? -9.296 -22.765 0.251 1.00 93.75 98 ARG A CA 1
ATOM 778 C C . ARG A 1 98 ? -9.428 -21.280 -0.080 1.00 93.75 98 ARG A C 1
ATOM 780 O O . ARG A 1 98 ? -9.450 -20.464 0.845 1.00 93.75 98 ARG A O 1
ATOM 787 N N . ARG A 1 99 ? -9.485 -20.915 -1.366 1.00 95.81 99 ARG A N 1
ATOM 788 C CA . ARG A 1 99 ? -9.589 -19.516 -1.795 1.00 95.81 99 ARG A CA 1
ATOM 789 C C . ARG A 1 99 ? -10.965 -18.960 -1.474 1.00 95.81 99 ARG A C 1
ATOM 791 O O . ARG A 1 99 ? -11.986 -19.561 -1.791 1.00 95.81 99 ARG A O 1
ATOM 798 N N . LEU A 1 100 ? -10.978 -17.774 -0.882 1.00 94.31 100 LEU A N 1
ATOM 799 C CA . LEU A 1 100 ? -12.196 -16.990 -0.744 1.00 94.31 100 LEU A CA 1
ATOM 800 C C . LEU A 1 100 ? -12.437 -16.143 -1.995 1.00 94.31 100 LEU A C 1
ATOM 802 O O . LEU A 1 100 ? -11.532 -15.532 -2.557 1.00 94.31 100 LEU A O 1
ATOM 806 N N . ASP A 1 101 ? -13.696 -16.034 -2.378 1.00 93.69 101 ASP A N 1
ATOM 807 C CA . ASP A 1 101 ? -14.192 -15.166 -3.445 1.00 93.69 101 ASP A CA 1
ATOM 808 C C . ASP A 1 101 ? -14.448 -13.719 -2.986 1.00 93.69 101 ASP A C 1
ATOM 810 O O . ASP A 1 101 ? -14.996 -12.915 -3.734 1.00 93.69 101 ASP A O 1
ATOM 814 N N . ARG A 1 102 ? -14.004 -13.378 -1.775 1.00 93.69 102 ARG A N 1
ATOM 815 C CA . ARG A 1 102 ? -14.301 -12.130 -1.069 1.00 93.69 102 ARG A CA 1
ATOM 816 C C . ARG A 1 102 ? -13.190 -11.749 -0.098 1.00 93.69 102 ARG A C 1
ATOM 818 O O . ARG A 1 102 ? -12.265 -12.531 0.149 1.00 93.69 102 ARG A O 1
ATOM 825 N N . TRP A 1 103 ? -13.308 -10.575 0.510 1.00 97.38 103 TRP A N 1
ATOM 826 C CA . TRP A 1 103 ? -12.465 -10.188 1.635 1.00 97.38 103 TRP A CA 1
ATOM 827 C C . TRP A 1 103 ? -12.796 -11.021 2.879 1.00 97.38 103 TRP A C 1
ATOM 829 O O . TRP A 1 103 ? -13.957 -11.224 3.229 1.00 97.38 103 TRP A O 1
ATOM 839 N N . CYS A 1 104 ? -11.773 -11.517 3.582 1.00 97.25 104 CYS A N 1
ATOM 840 C CA . CYS A 1 104 ? -11.997 -12.255 4.829 1.00 97.25 104 CYS A CA 1
ATOM 841 C C . CYS A 1 104 ? -12.263 -11.340 6.034 1.00 97.25 104 CYS A C 1
ATOM 843 O O . CYS A 1 104 ? -12.718 -11.836 7.063 1.00 97.25 104 CYS A O 1
ATOM 845 N N . GLY A 1 105 ? -11.931 -10.047 5.922 1.00 97.88 105 GLY A N 1
ATOM 846 C CA . GLY A 1 105 ? -12.099 -9.040 6.975 1.00 97.88 105 GLY A CA 1
ATOM 847 C C . GLY A 1 105 ? -11.180 -9.208 8.189 1.00 97.88 105 GLY A C 1
ATOM 848 O O . GLY A 1 105 ? -11.393 -8.552 9.194 1.00 97.88 105 GLY A O 1
ATOM 849 N N . ARG A 1 106 ? -10.193 -10.120 8.150 1.00 97.44 106 ARG A N 1
ATOM 850 C CA . ARG A 1 106 ? -9.423 -10.511 9.355 1.00 97.44 106 ARG A CA 1
ATOM 851 C C . ARG A 1 106 ? -7.925 -10.745 9.169 1.00 97.44 106 ARG A C 1
ATOM 853 O O . ARG A 1 106 ? -7.213 -10.847 10.160 1.00 97.44 106 ARG A O 1
ATOM 860 N N . CYS A 1 107 ? -7.438 -10.940 7.943 1.00 96.25 107 CYS A N 1
ATOM 861 C CA . CYS A 1 107 ? -5.999 -11.128 7.706 1.00 96.25 107 CYS A CA 1
ATOM 862 C C . CYS A 1 107 ? -5.264 -9.787 7.696 1.00 96.25 107 CYS A C 1
ATOM 864 O O . CYS A 1 107 ? -5.896 -8.754 7.477 1.00 96.25 107 CYS A O 1
ATOM 866 N N . ASP A 1 108 ? -3.939 -9.814 7.838 1.00 95.19 108 ASP A N 1
ATOM 867 C CA . ASP A 1 108 ? -3.123 -8.598 7.945 1.00 95.19 108 ASP A CA 1
ATOM 868 C C . ASP A 1 108 ? -3.274 -7.684 6.724 1.00 95.19 108 ASP A C 1
ATOM 870 O O . ASP A 1 108 ? -3.369 -6.470 6.875 1.00 95.19 108 ASP A O 1
ATOM 874 N N . LYS A 1 109 ? -3.443 -8.250 5.519 1.00 95.75 109 LYS A N 1
ATOM 875 C CA . LYS A 1 109 ? -3.727 -7.459 4.313 1.00 95.75 109 LYS A CA 1
ATOM 876 C C . LYS A 1 109 ? -5.120 -6.821 4.317 1.00 95.75 109 LYS A C 1
ATOM 878 O O . LYS A 1 109 ? -5.273 -5.739 3.770 1.00 95.75 109 LYS A O 1
ATOM 883 N N . CYS A 1 110 ? -6.127 -7.438 4.945 1.00 98.12 110 CYS A N 1
ATOM 884 C CA . CYS A 1 110 ? -7.429 -6.781 5.129 1.00 98.12 110 CYS A CA 1
ATOM 885 C C . CYS A 1 110 ? -7.305 -5.614 6.109 1.00 98.12 110 CYS A C 1
ATOM 887 O O . CYS A 1 110 ? -7.736 -4.520 5.769 1.00 98.12 110 CYS A O 1
ATOM 889 N N . CYS A 1 111 ? -6.685 -5.836 7.274 1.00 98.25 111 CYS A N 1
ATOM 890 C CA . CYS A 1 111 ? -6.455 -4.785 8.269 1.00 98.25 111 CYS A CA 1
ATOM 891 C C . CYS A 1 111 ? -5.662 -3.613 7.675 1.00 98.25 111 CYS A C 1
ATOM 893 O O . CYS A 1 111 ? -6.034 -2.463 7.867 1.00 98.25 111 CYS A O 1
ATOM 895 N N . PHE A 1 112 ? -4.614 -3.902 6.901 1.00 97.81 112 PHE A N 1
ATOM 896 C CA . PHE A 1 112 ? -3.815 -2.877 6.237 1.00 97.81 112 PHE A CA 1
ATOM 897 C C . PHE A 1 112 ? -4.622 -2.067 5.216 1.00 97.81 112 PHE A C 1
ATOM 899 O O . PHE A 1 112 ? -4.593 -0.843 5.267 1.00 97.81 112 PHE A O 1
ATOM 906 N N . ILE A 1 113 ? -5.353 -2.730 4.309 1.00 98.19 113 ILE A N 1
ATOM 907 C CA . ILE A 1 113 ? -6.143 -2.037 3.278 1.00 98.19 113 ILE A CA 1
ATOM 908 C C . ILE A 1 113 ? -7.242 -1.177 3.899 1.00 98.19 113 ILE A C 1
ATOM 910 O O . ILE A 1 113 ? -7.472 -0.062 3.443 1.00 98.19 113 ILE A O 1
ATOM 914 N N . ASP A 1 114 ? -7.899 -1.679 4.941 1.00 98.62 114 ASP A N 1
ATOM 915 C CA . ASP A 1 114 ? -8.902 -0.906 5.662 1.00 98.62 114 ASP A CA 1
ATOM 916 C C . ASP A 1 114 ? -8.284 0.335 6.319 1.00 98.62 114 ASP A C 1
ATOM 918 O O . ASP A 1 114 ? -8.745 1.455 6.108 1.00 98.62 114 ASP A O 1
ATOM 922 N N . LEU A 1 115 ? -7.161 0.156 7.025 1.00 98.44 115 LEU A N 1
ATOM 923 C CA . LEU A 1 115 ? -6.460 1.247 7.695 1.00 98.44 115 LEU A CA 1
ATOM 924 C C . LEU A 1 115 ? -5.966 2.324 6.725 1.00 98.44 115 LEU A C 1
ATOM 926 O O . LEU A 1 115 ? -6.168 3.505 6.985 1.00 98.44 115 LEU A O 1
ATOM 930 N N . ILE A 1 116 ? -5.305 1.936 5.631 1.00 98.25 116 ILE A N 1
ATOM 931 C CA . ILE A 1 116 ? -4.673 2.888 4.706 1.00 98.25 116 ILE A CA 1
ATOM 932 C C . ILE A 1 116 ? -5.710 3.685 3.896 1.00 98.25 116 ILE A C 1
ATOM 934 O O . ILE A 1 116 ? -5.440 4.817 3.501 1.00 98.25 116 ILE A O 1
ATOM 938 N N . LEU A 1 117 ? -6.913 3.129 3.684 1.00 98.56 117 LEU A N 1
ATOM 939 C CA . LEU A 1 117 ? -8.020 3.797 2.989 1.00 98.56 117 LEU A CA 1
ATOM 940 C C . LEU A 1 117 ? -8.929 4.612 3.920 1.00 98.56 117 LEU A C 1
ATOM 942 O O . LEU A 1 117 ? -9.557 5.566 3.455 1.00 98.56 117 LEU A O 1
ATOM 946 N N . ALA A 1 118 ? -9.001 4.284 5.214 1.00 98.38 118 ALA A N 1
ATOM 947 C CA . ALA A 1 118 ? -9.857 4.964 6.193 1.00 98.38 118 ALA A CA 1
ATOM 948 C C . ALA A 1 118 ? -9.684 6.495 6.298 1.00 98.38 118 ALA A C 1
ATOM 950 O O . ALA A 1 118 ? -10.671 7.172 6.597 1.00 98.38 118 ALA A O 1
ATOM 951 N N . PRO A 1 119 ? -8.504 7.091 6.027 1.00 98.19 119 PRO A N 1
ATOM 952 C CA . PRO A 1 119 ? -8.366 8.542 5.918 1.00 98.19 119 PRO A CA 1
ATOM 953 C C . PRO A 1 119 ? -9.199 9.172 4.801 1.00 98.19 119 PRO A C 1
ATOM 955 O O . PRO A 1 119 ? -9.588 10.334 4.916 1.00 98.19 119 PRO A O 1
ATOM 958 N N . PHE A 1 120 ? -9.469 8.431 3.724 1.00 98.62 120 PHE A N 1
ATOM 959 C CA . PHE A 1 120 ? -9.959 8.975 2.454 1.00 98.62 120 PHE A CA 1
ATOM 960 C C . PHE A 1 120 ? -11.340 8.452 2.054 1.00 98.62 120 PHE A C 1
ATOM 962 O O . PHE A 1 120 ? -12.031 9.111 1.280 1.00 98.62 120 PHE A O 1
ATOM 969 N N . LEU A 1 121 ? -11.769 7.315 2.604 1.00 98.56 121 LEU A N 1
ATOM 970 C CA . LEU A 1 121 ? -13.087 6.729 2.373 1.00 98.56 121 LEU A CA 1
ATOM 971 C C . LEU A 1 121 ? -13.940 6.765 3.637 1.00 98.56 121 LEU A C 1
ATOM 973 O O . LEU A 1 121 ? -13.436 6.607 4.750 1.00 98.56 121 LEU A O 1
ATOM 977 N N . ASP A 1 122 ? -15.242 6.983 3.454 1.00 98.19 122 ASP A N 1
ATOM 978 C CA . ASP A 1 122 ? -16.186 6.955 4.565 1.00 98.19 122 ASP A CA 1
ATOM 979 C C . ASP A 1 122 ? -16.433 5.532 5.098 1.00 98.19 122 ASP A C 1
ATOM 981 O O . ASP A 1 122 ? -16.251 4.536 4.387 1.00 98.19 122 ASP A O 1
ATOM 985 N N . GLU A 1 123 ? -16.830 5.438 6.372 1.00 97.81 123 GLU A N 1
ATOM 986 C CA . GLU A 1 123 ? -17.159 4.155 7.022 1.00 97.81 123 GLU A CA 1
ATOM 987 C C . GLU A 1 123 ? -18.185 3.332 6.222 1.00 97.81 123 GLU A C 1
ATOM 989 O O . GLU A 1 123 ? -17.905 2.165 5.941 1.00 97.81 123 GLU A O 1
ATOM 994 N N . PRO A 1 124 ? -19.318 3.891 5.745 1.00 98.06 124 PRO A N 1
ATOM 995 C CA . PRO A 1 124 ? -20.277 3.116 4.965 1.00 98.06 124 PRO A CA 1
ATOM 996 C C . PRO A 1 124 ? -19.687 2.513 3.683 1.00 98.06 124 PRO A C 1
ATOM 998 O O . PRO A 1 124 ? -20.080 1.414 3.285 1.00 98.06 124 PRO A O 1
ATOM 1001 N N . THR A 1 125 ? -18.755 3.204 3.022 1.00 98.31 125 THR A N 1
ATOM 1002 C CA . THR A 1 125 ? -18.072 2.701 1.827 1.00 98.31 125 THR A CA 1
ATOM 1003 C C . THR A 1 125 ? -17.117 1.572 2.168 1.00 98.31 125 THR A C 1
ATOM 1005 O O . THR A 1 125 ? -17.194 0.524 1.525 1.00 98.31 125 THR A O 1
ATOM 1008 N N . LEU A 1 126 ? -16.274 1.728 3.189 1.00 98.25 126 LEU A N 1
ATOM 1009 C CA . LEU A 1 126 ? -15.353 0.666 3.600 1.00 98.25 126 LEU A CA 1
ATOM 1010 C C . LEU A 1 126 ? -16.103 -0.564 4.119 1.00 98.25 126 LEU A C 1
ATOM 1012 O O . LEU A 1 126 ? -15.800 -1.693 3.725 1.00 98.25 126 LEU A O 1
ATOM 1016 N N . ARG A 1 127 ? -17.199 -0.369 4.853 1.00 97.75 127 ARG A N 1
ATOM 1017 C CA . ARG A 1 127 ? -18.098 -1.458 5.235 1.00 97.75 127 ARG A CA 1
ATOM 1018 C C . ARG A 1 127 ? -18.679 -2.209 4.038 1.00 97.75 127 ARG A C 1
ATOM 1020 O O . ARG A 1 127 ? -18.800 -3.430 4.116 1.00 97.75 127 ARG A O 1
ATOM 1027 N N . ARG A 1 128 ? -19.011 -1.538 2.927 1.00 97.69 128 ARG A N 1
ATOM 1028 C CA . ARG A 1 128 ? -19.433 -2.219 1.685 1.00 97.69 128 ARG A CA 1
ATOM 1029 C C . ARG A 1 128 ? -18.289 -2.990 1.032 1.00 97.69 128 ARG A C 1
ATOM 1031 O O . ARG A 1 128 ? -18.491 -4.151 0.704 1.00 97.69 128 ARG A O 1
ATOM 1038 N N . VAL A 1 129 ? -17.105 -2.384 0.906 1.00 97.62 129 VAL A N 1
ATOM 1039 C CA . VAL A 1 129 ? -15.905 -3.028 0.332 1.00 97.62 129 VAL A CA 1
ATOM 1040 C C . VAL A 1 129 ? -15.608 -4.366 1.014 1.00 97.62 129 VAL A C 1
ATOM 1042 O O . VAL A 1 129 ? -15.266 -5.343 0.351 1.00 97.62 129 VAL A O 1
ATOM 1045 N N . PHE A 1 130 ? -15.762 -4.431 2.337 1.00 97.81 130 PHE A N 1
ATOM 1046 C CA . PHE A 1 130 ? -15.502 -5.636 3.125 1.00 97.81 130 PHE A CA 1
ATOM 1047 C C . PHE A 1 130 ? -16.730 -6.543 3.334 1.00 97.81 130 PHE A C 1
ATOM 1049 O O . PHE A 1 130 ? -16.705 -7.408 4.214 1.00 97.81 130 PHE A O 1
ATOM 1056 N N . ASP A 1 131 ? -17.811 -6.380 2.565 1.00 95.81 131 ASP A N 1
ATOM 1057 C CA . ASP A 1 131 ? -19.061 -7.145 2.708 1.00 95.81 131 ASP A CA 1
ATOM 1058 C C . ASP A 1 131 ? -19.596 -7.156 4.154 1.00 95.81 131 ASP A C 1
ATOM 1060 O O . ASP A 1 131 ? -19.942 -8.203 4.714 1.00 95.81 131 ASP A O 1
ATOM 1064 N N . GLY A 1 132 ? -19.577 -5.996 4.809 1.00 96.62 132 GLY A N 1
ATOM 1065 C CA . GLY A 1 132 ? -19.997 -5.817 6.198 1.00 96.62 132 GLY A CA 1
ATOM 1066 C C . GLY A 1 132 ? -18.988 -6.276 7.254 1.00 96.62 132 GLY A C 1
ATOM 1067 O O . GLY A 1 132 ? -19.287 -6.181 8.440 1.00 96.62 132 GLY A O 1
ATOM 1068 N N . ARG A 1 133 ? -17.809 -6.772 6.858 1.00 96.75 133 ARG A N 1
ATOM 1069 C CA . ARG A 1 133 ? -16.748 -7.273 7.753 1.00 96.75 133 ARG A CA 1
ATOM 1070 C C . ARG A 1 133 ? -15.543 -6.336 7.782 1.00 96.75 133 ARG A C 1
ATOM 1072 O O . ARG A 1 133 ? -14.409 -6.789 7.629 1.00 96.75 133 ARG A O 1
ATOM 1079 N N . GLU A 1 134 ? -15.803 -5.040 7.909 1.00 98.06 134 GLU A N 1
ATOM 1080 C CA . GLU A 1 134 ? -14.757 -4.020 7.996 1.00 98.06 134 GLU A CA 1
ATOM 1081 C C . GLU A 1 134 ? -13.821 -4.303 9.188 1.00 98.06 134 GLU A C 1
ATOM 1083 O O . GLU A 1 134 ? -14.299 -4.385 10.323 1.00 98.06 134 GLU A O 1
ATOM 1088 N N . PRO A 1 135 ? -12.506 -4.476 8.964 1.00 98.44 135 PRO A N 1
ATOM 1089 C CA . PRO A 1 135 ? -11.547 -4.771 10.027 1.00 98.44 135 PRO A CA 1
ATOM 1090 C C . PRO A 1 135 ? -11.523 -3.771 11.199 1.00 98.44 135 PRO A C 1
ATOM 1092 O O . PRO A 1 135 ? -11.436 -4.190 12.351 1.00 98.44 135 PRO A O 1
ATOM 1095 N N . LEU A 1 136 ? -11.623 -2.464 10.943 1.00 98.38 136 LEU A N 1
ATOM 1096 C CA . LEU A 1 136 ? -11.640 -1.400 11.957 1.00 98.38 136 LEU A CA 1
ATOM 1097 C C . LEU A 1 136 ? -12.893 -1.451 12.844 1.00 98.38 136 LEU A C 1
ATOM 1099 O O . LEU A 1 136 ? -12.889 -0.894 13.943 1.00 98.38 136 LEU A O 1
ATOM 1103 N N . ALA A 1 137 ? -13.945 -2.147 12.403 1.00 97.69 137 ALA A N 1
ATOM 1104 C CA . ALA A 1 137 ? -15.159 -2.377 13.179 1.00 97.69 137 ALA A CA 1
ATOM 1105 C C . ALA A 1 137 ? -15.079 -3.616 14.097 1.00 97.69 137 ALA A C 1
ATOM 1107 O O . ALA A 1 137 ? -16.016 -3.853 14.858 1.00 97.69 137 ALA A O 1
ATOM 1108 N N . ASP A 1 138 ? -13.992 -4.402 14.054 1.00 98.00 138 ASP A N 1
ATOM 1109 C CA . ASP A 1 138 ? -13.808 -5.616 14.864 1.00 98.00 138 ASP A CA 1
ATOM 1110 C C . ASP A 1 138 ? -12.741 -5.407 15.965 1.00 98.00 138 ASP A C 1
ATOM 1112 O O . ASP A 1 138 ? -11.536 -5.506 15.701 1.00 98.00 138 ASP A O 1
ATOM 1116 N N . PRO A 1 139 ? -13.142 -5.169 17.233 1.00 97.44 139 PRO A N 1
ATOM 1117 C CA . PRO A 1 139 ? -12.209 -4.983 18.345 1.00 97.44 139 PRO A CA 1
ATOM 1118 C C . PRO A 1 139 ? -11.284 -6.180 18.600 1.00 97.44 139 PRO A C 1
ATOM 1120 O O . PRO A 1 139 ? -10.223 -6.011 19.201 1.00 97.44 139 PRO A O 1
ATOM 1123 N N . ALA A 1 140 ? -11.632 -7.387 18.136 1.00 97.56 140 ALA A N 1
ATOM 1124 C CA . ALA A 1 140 ? -10.755 -8.549 18.267 1.00 97.56 140 ALA A CA 1
ATOM 1125 C C . ALA A 1 140 ? -9.485 -8.433 17.401 1.00 97.56 140 ALA A C 1
ATOM 1127 O O . ALA A 1 140 ? -8.535 -9.193 17.596 1.00 97.56 140 ALA A O 1
ATOM 1128 N N . LEU A 1 141 ? -9.446 -7.489 16.451 1.00 97.50 141 LEU A N 1
ATOM 1129 C CA . LEU A 1 141 ? -8.317 -7.274 15.546 1.00 97.50 141 LEU A CA 1
ATOM 1130 C C . LEU A 1 141 ? -7.329 -6.203 16.025 1.00 97.50 141 LEU A C 1
ATOM 1132 O O . LEU A 1 141 ? -6.329 -5.988 15.341 1.00 97.50 141 LEU A O 1
ATOM 1136 N N . VAL A 1 142 ? -7.536 -5.578 17.193 1.00 96.88 142 VAL A N 1
ATOM 1137 C CA . VAL A 1 142 ? -6.635 -4.536 17.738 1.00 96.88 142 VAL A CA 1
ATOM 1138 C C . VAL A 1 142 ? -5.165 -4.961 17.696 1.00 96.88 142 VAL A C 1
ATOM 1140 O O . VAL A 1 142 ? -4.330 -4.197 17.218 1.00 96.88 142 VAL A O 1
ATOM 1143 N N . GLY A 1 143 ? -4.851 -6.196 18.100 1.00 94.62 143 GLY A N 1
ATOM 1144 C CA . GLY A 1 143 ? -3.476 -6.708 18.081 1.00 94.62 143 GLY A CA 1
ATOM 1145 C C . GLY A 1 143 ? -2.838 -6.725 16.685 1.00 94.62 143 GLY A C 1
ATOM 1146 O O . GLY A 1 143 ? -1.650 -6.446 16.548 1.00 94.62 143 GLY A O 1
ATOM 1147 N N . ARG A 1 144 ? -3.621 -6.965 15.622 1.00 95.12 144 ARG A N 1
ATOM 1148 C CA . ARG A 1 144 ? -3.115 -6.916 14.237 1.00 95.12 144 ARG A CA 1
ATOM 1149 C C . ARG A 1 144 ? -2.802 -5.494 13.800 1.00 95.12 144 ARG A C 1
ATOM 1151 O O . ARG A 1 144 ? -1.771 -5.264 13.180 1.00 95.12 144 ARG A O 1
ATOM 1158 N N . PHE A 1 145 ? -3.659 -4.535 14.144 1.00 96.38 145 PHE A N 1
ATOM 1159 C CA . PHE A 1 145 ? -3.378 -3.128 13.869 1.00 96.38 145 PHE A CA 1
ATOM 1160 C C . PHE A 1 145 ? -2.163 -2.640 14.665 1.00 96.38 145 PHE A C 1
ATOM 1162 O O . PHE A 1 145 ? -1.291 -1.991 14.099 1.00 96.38 145 PHE A O 1
ATOM 1169 N N . GLN A 1 146 ? -2.027 -3.030 15.934 1.00 95.31 146 GLN A N 1
ATOM 1170 C CA . GLN A 1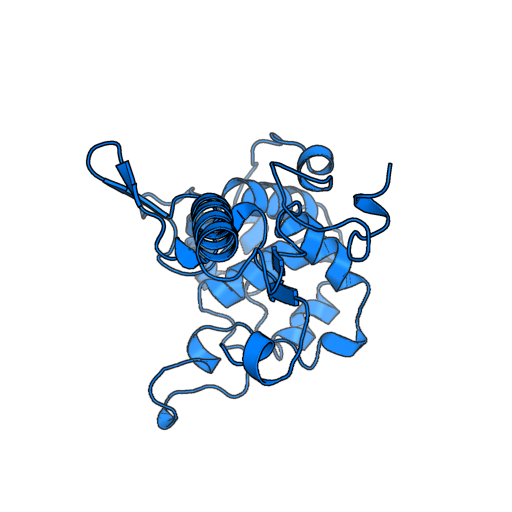 146 ? -0.822 -2.746 16.719 1.00 95.31 146 GLN A CA 1
ATOM 1171 C C . GLN A 1 146 ? 0.444 -3.297 16.047 1.00 95.31 146 GLN A C 1
ATOM 1173 O O . GLN A 1 146 ? 1.444 -2.586 15.992 1.00 95.31 146 GLN A O 1
ATOM 1178 N N . ALA A 1 147 ? 0.398 -4.503 15.472 1.00 93.06 147 ALA A N 1
ATOM 1179 C CA . ALA A 1 147 ? 1.517 -5.052 14.704 1.00 93.06 147 ALA A CA 1
ATOM 1180 C C . ALA A 1 147 ? 1.831 -4.242 13.432 1.00 93.06 147 ALA A C 1
ATOM 1182 O O . ALA A 1 147 ? 2.998 -3.973 13.151 1.00 93.06 147 ALA A O 1
ATOM 1183 N N . LEU A 1 148 ? 0.812 -3.778 12.695 1.00 93.81 148 LEU A N 1
ATOM 1184 C CA . LEU A 1 148 ? 0.998 -2.886 11.538 1.00 93.81 148 LEU A CA 1
ATOM 1185 C C . LEU A 1 148 ? 1.641 -1.545 11.924 1.00 93.81 148 LEU A C 1
ATOM 1187 O O . LEU A 1 148 ? 2.426 -0.994 11.159 1.00 93.81 148 LEU A O 1
ATOM 1191 N N . LEU A 1 149 ? 1.338 -1.031 13.117 1.00 93.62 149 LEU A N 1
ATOM 1192 C CA . LEU A 1 149 ? 1.902 0.210 13.652 1.00 93.62 149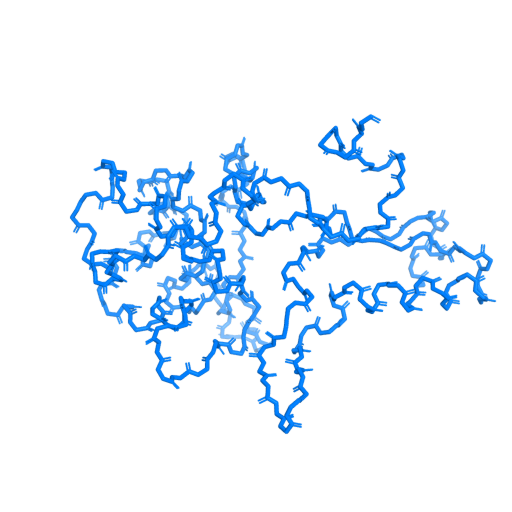 LEU A CA 1
ATOM 1193 C C . LEU A 1 149 ? 3.254 0.003 14.365 1.00 93.62 149 LEU A C 1
ATOM 1195 O O . LEU A 1 149 ? 3.817 0.966 14.900 1.00 93.62 149 LEU A O 1
ATOM 1199 N N . GLY A 1 150 ? 3.783 -1.225 14.410 1.00 90.69 150 GLY A N 1
ATOM 1200 C CA . GLY A 1 150 ? 5.009 -1.543 15.149 1.00 90.69 150 GLY A CA 1
ATOM 1201 C C . GLY A 1 150 ? 4.894 -1.260 16.652 1.00 90.69 150 GLY A C 1
ATOM 1202 O O . GLY A 1 150 ? 5.848 -0.794 17.267 1.00 90.69 150 GLY A O 1
ATOM 1203 N N . LEU A 1 151 ? 3.700 -1.446 17.223 1.00 88.94 151 LEU A N 1
ATOM 1204 C CA . LEU A 1 151 ? 3.408 -1.304 18.656 1.00 88.94 151 LEU A CA 1
ATOM 1205 C C . LEU A 1 151 ? 3.425 -2.653 19.391 1.00 88.94 151 LEU A C 1
ATOM 1207 O O . LEU A 1 151 ? 3.460 -2.676 20.620 1.00 88.94 151 LEU A O 1
ATOM 1211 N N . SER A 1 152 ? 3.379 -3.774 18.665 1.00 82.25 152 SER A N 1
ATOM 1212 C CA . SER A 1 152 ? 3.550 -5.108 19.246 1.00 82.25 152 SER A CA 1
ATOM 1213 C C . SER A 1 152 ? 5.025 -5.441 19.451 1.00 82.25 152 SER A C 1
ATOM 1215 O O . SER A 1 152 ? 5.882 -5.003 18.690 1.00 82.25 152 SER A O 1
ATOM 1217 N N . SER A 1 153 ? 5.318 -6.301 20.429 1.00 69.31 153 SER A N 1
ATOM 1218 C CA . SER A 1 153 ? 6.634 -6.944 20.556 1.00 69.31 153 SER A CA 1
ATOM 1219 C C . SER A 1 153 ? 6.905 -7.976 19.455 1.00 69.31 153 SER A C 1
ATOM 1221 O O . SER A 1 153 ? 8.037 -8.424 19.296 1.00 69.31 153 SER A O 1
ATOM 1223 N N . GLU A 1 154 ? 5.868 -8.395 18.728 1.00 68.44 154 GLU A N 1
ATOM 1224 C CA . GLU A 1 154 ? 6.006 -9.207 17.523 1.00 68.44 154 GLU A CA 1
ATOM 1225 C C . GLU A 1 154 ? 6.476 -8.342 16.348 1.00 68.44 154 GLU A C 1
ATOM 1227 O O . GLU A 1 154 ? 6.098 -7.174 16.234 1.00 68.44 154 GLU A O 1
ATOM 1232 N N . ASN A 1 155 ? 7.291 -8.931 15.471 1.00 68.00 155 ASN A N 1
ATOM 1233 C CA . ASN A 1 155 ? 7.751 -8.278 14.248 1.00 68.00 155 ASN A CA 1
ATOM 1234 C C . ASN A 1 155 ? 6.570 -7.918 13.333 1.00 68.00 155 ASN A C 1
ATOM 1236 O O . ASN A 1 155 ? 5.513 -8.553 13.380 1.00 68.00 155 ASN A O 1
ATOM 1240 N N . LYS A 1 156 ? 6.795 -6.946 12.438 1.00 69.50 156 LYS A N 1
ATOM 1241 C CA . LYS A 1 156 ? 5.895 -6.643 11.316 1.00 69.50 156 LYS A CA 1
ATOM 1242 C C . LYS A 1 156 ? 5.438 -7.954 10.647 1.00 69.50 156 LYS A C 1
ATOM 1244 O O . LYS A 1 156 ? 6.281 -8.835 10.439 1.00 69.50 156 LYS A O 1
ATOM 1249 N N . PRO A 1 157 ? 4.147 -8.096 10.280 1.00 77.69 157 PRO A N 1
ATOM 1250 C CA . PRO A 1 157 ? 3.667 -9.288 9.592 1.00 77.69 157 PRO A CA 1
ATOM 1251 C C . PRO A 1 157 ? 4.546 -9.636 8.385 1.00 77.69 157 PRO A C 1
ATOM 1253 O O . PRO A 1 157 ? 4.923 -8.750 7.614 1.00 77.69 157 PRO A O 1
ATOM 1256 N N . TRP A 1 158 ? 4.842 -10.927 8.197 1.00 80.19 158 TRP A N 1
ATOM 1257 C CA . TRP A 1 158 ? 5.573 -11.439 7.028 1.00 80.19 158 TRP A CA 1
ATOM 1258 C C . TRP A 1 158 ? 4.671 -11.486 5.786 1.00 80.19 158 TRP A C 1
ATOM 1260 O O . TRP A 1 158 ? 4.433 -12.528 5.181 1.00 80.19 158 TRP A O 1
ATOM 1270 N N . GLU A 1 159 ? 4.083 -10.343 5.470 1.00 83.56 159 GLU A N 1
ATOM 1271 C CA . GLU A 1 159 ? 3.048 -10.159 4.468 1.00 83.56 159 GLU A CA 1
ATOM 1272 C C . GLU A 1 159 ? 3.311 -8.857 3.715 1.00 83.56 159 GLU A C 1
ATOM 1274 O O . GLU A 1 159 ? 3.962 -7.940 4.223 1.00 83.56 159 GLU A O 1
ATOM 1279 N N . CYS A 1 160 ? 2.778 -8.747 2.499 1.00 82.44 160 CYS A N 1
ATOM 1280 C CA . CYS A 1 160 ? 2.954 -7.564 1.662 1.00 82.44 160 CYS A CA 1
ATOM 1281 C C . CYS A 1 160 ? 2.067 -6.397 2.134 1.00 82.44 160 CYS A C 1
ATOM 1283 O O . CYS A 1 160 ? 1.093 -6.044 1.467 1.00 82.44 160 CYS A O 1
ATOM 1285 N N . VAL A 1 161 ? 2.362 -5.837 3.304 1.00 87.00 161 VAL A N 1
ATOM 1286 C CA . VAL A 1 161 ? 1.682 -4.680 3.909 1.00 87.00 161 VAL A CA 1
ATOM 1287 C C . VAL A 1 161 ? 2.615 -3.465 3.947 1.00 87.00 161 VAL A C 1
ATOM 1289 O O . VAL A 1 161 ? 3.841 -3.626 3.980 1.00 87.00 161 VAL A O 1
ATOM 1292 N N . GLY A 1 162 ? 2.030 -2.264 3.937 1.00 82.31 162 GLY A N 1
ATOM 1293 C CA . GLY A 1 162 ? 2.761 -0.995 3.866 1.00 82.31 162 GLY A CA 1
ATOM 1294 C C . GLY A 1 162 ? 3.680 -0.737 5.057 1.00 82.31 162 GLY A C 1
ATOM 1295 O O . GLY A 1 162 ? 3.780 -1.542 5.990 1.00 82.31 162 GLY A O 1
ATOM 1296 N N . ASP A 1 163 ? 4.416 0.368 4.999 1.00 90.25 163 ASP A N 1
ATOM 1297 C CA . ASP A 1 163 ? 5.371 0.725 6.042 1.00 90.25 163 ASP A CA 1
ATOM 1298 C C . ASP A 1 163 ? 4.689 1.088 7.379 1.00 90.25 163 ASP A C 1
ATOM 1300 O O . ASP A 1 163 ? 3.547 1.558 7.415 1.00 90.25 163 ASP A O 1
ATOM 1304 N N . VAL A 1 164 ? 5.400 0.866 8.492 1.00 92.44 164 VAL A N 1
ATOM 1305 C CA . VAL A 1 164 ? 4.919 1.191 9.848 1.00 92.44 164 VAL A CA 1
ATOM 1306 C C . VAL A 1 164 ? 4.566 2.672 9.955 1.00 92.44 164 VAL A C 1
ATOM 1308 O O . VAL A 1 164 ? 3.549 3.036 10.548 1.00 92.44 164 VAL A O 1
ATOM 1311 N N . THR A 1 165 ? 5.392 3.523 9.355 1.00 93.06 165 THR A N 1
ATOM 1312 C CA . THR A 1 165 ? 5.226 4.973 9.352 1.00 93.06 165 THR A CA 1
ATOM 1313 C C . THR A 1 165 ? 3.926 5.371 8.663 1.00 93.06 165 THR A C 1
ATOM 1315 O O . THR A 1 165 ? 3.126 6.122 9.216 1.00 93.06 165 THR A O 1
ATOM 1318 N N . GLU A 1 166 ? 3.656 4.787 7.496 1.00 95.25 166 GLU A N 1
ATOM 1319 C CA . GLU A 1 166 ? 2.430 5.037 6.737 1.00 95.25 166 GLU A CA 1
ATOM 1320 C C . GLU A 1 166 ? 1.180 4.580 7.496 1.00 95.25 166 GLU A C 1
ATOM 1322 O O . GLU A 1 166 ? 0.179 5.293 7.525 1.00 95.25 166 GLU A O 1
ATOM 1327 N N . CYS A 1 167 ? 1.241 3.428 8.175 1.00 95.75 167 CYS A N 1
ATOM 1328 C CA . CYS A 1 167 ? 0.137 2.935 9.002 1.00 95.75 167 CYS A CA 1
ATOM 1329 C C . CYS A 1 167 ? -0.150 3.864 10.193 1.00 95.75 167 CYS A C 1
ATOM 1331 O O . CYS A 1 167 ? -1.312 4.094 10.550 1.00 95.75 167 CYS A O 1
ATOM 1333 N N . ARG A 1 168 ? 0.896 4.428 10.808 1.00 96.25 168 ARG A N 1
ATOM 1334 C CA . ARG A 1 168 ? 0.750 5.400 11.901 1.00 96.25 168 ARG A CA 1
ATOM 1335 C C . ARG A 1 168 ? 0.101 6.690 11.416 1.00 96.25 168 ARG A C 1
ATOM 1337 O O . ARG A 1 168 ? -0.869 7.141 12.023 1.00 96.25 168 ARG A O 1
ATOM 1344 N N . VAL A 1 169 ? 0.567 7.236 10.296 1.00 96.69 169 VAL A N 1
ATOM 1345 C CA . VAL A 1 169 ? -0.012 8.449 9.703 1.00 96.69 169 VAL A CA 1
ATOM 1346 C C . VAL A 1 169 ? -1.454 8.213 9.244 1.00 96.69 169 VAL A C 1
ATOM 1348 O O . VAL A 1 169 ? -2.323 9.040 9.511 1.00 96.69 169 VAL A O 1
ATOM 1351 N N . ALA A 1 170 ? -1.758 7.059 8.647 1.00 97.50 170 ALA A N 1
ATOM 1352 C CA . ALA A 1 170 ? -3.131 6.692 8.305 1.00 97.50 170 ALA A CA 1
ATOM 1353 C C . ALA A 1 170 ? -4.040 6.653 9.544 1.00 97.50 170 ALA A C 1
ATOM 1355 O O . ALA A 1 170 ? -5.147 7.186 9.524 1.00 97.50 170 ALA A O 1
ATOM 1356 N N . THR A 1 171 ? -3.553 6.100 10.658 1.00 97.31 171 THR A N 1
ATOM 1357 C CA . THR A 1 171 ? -4.292 6.100 11.930 1.00 97.31 171 THR A CA 1
ATOM 1358 C C . THR A 1 171 ? -4.550 7.524 12.425 1.00 97.31 171 THR A C 1
ATOM 1360 O O . THR A 1 171 ? -5.676 7.838 12.806 1.00 97.31 171 THR A O 1
ATOM 1363 N N . LEU A 1 172 ? -3.542 8.402 12.374 1.00 96.00 172 LEU A N 1
ATOM 1364 C CA . LEU A 1 172 ? -3.664 9.807 12.778 1.00 96.00 172 LEU A CA 1
ATOM 1365 C C . LEU A 1 172 ? -4.672 10.591 11.940 1.00 96.00 172 LEU A C 1
ATOM 1367 O O . LEU A 1 172 ? -5.395 11.422 12.482 1.00 96.00 172 LEU A O 1
ATOM 1371 N N . LEU A 1 173 ? -4.738 10.322 10.637 1.00 96.62 173 LEU A N 1
ATOM 1372 C CA . LEU A 1 173 ? -5.709 10.951 9.746 1.00 96.62 173 LEU A CA 1
ATOM 1373 C C . LEU A 1 173 ? -7.121 10.379 9.927 1.00 96.62 173 LEU A C 1
ATOM 1375 O O . LEU A 1 173 ? -8.100 11.115 9.816 1.00 96.62 173 LEU A O 1
ATOM 1379 N N . ALA A 1 174 ? -7.243 9.076 10.198 1.00 97.44 174 ALA A N 1
ATOM 1380 C CA . ALA A 1 174 ? -8.530 8.398 10.330 1.00 97.44 174 ALA A CA 1
ATOM 1381 C C . ALA A 1 174 ? -9.207 8.653 11.687 1.00 97.44 174 ALA A C 1
ATOM 1383 O O . ALA A 1 174 ? -10.414 8.885 11.734 1.00 97.44 174 ALA A O 1
ATOM 1384 N N . ALA A 1 175 ? -8.447 8.637 12.787 1.00 96.25 175 ALA A N 1
ATOM 1385 C CA . ALA A 1 175 ? -8.961 8.755 14.153 1.00 96.25 175 ALA A CA 1
ATOM 1386 C C . ALA A 1 175 ? -9.833 10.000 14.437 1.00 96.25 175 ALA A C 1
ATOM 1388 O O . ALA A 1 175 ? -10.866 9.840 15.090 1.00 96.25 175 ALA A O 1
ATOM 1389 N N . PRO A 1 176 ? -9.499 11.224 13.973 1.00 95.12 176 PRO A N 1
ATOM 1390 C CA . PRO A 1 176 ? -10.308 12.413 14.248 1.00 95.12 176 PRO A CA 1
ATOM 1391 C C . PRO A 1 176 ? -11.546 12.536 13.348 1.00 95.12 176 PRO A C 1
ATOM 1393 O O . PRO A 1 176 ? -12.345 13.458 13.537 1.00 95.12 176 PRO A O 1
ATOM 1396 N N . ARG A 1 177 ? -11.726 11.660 12.350 1.00 97.06 177 ARG A N 1
ATOM 1397 C CA . ARG A 1 177 ? -12.868 11.760 11.438 1.00 97.06 177 ARG A CA 1
ATOM 1398 C C . ARG A 1 177 ? -14.181 11.495 12.174 1.00 97.06 177 ARG A C 1
ATOM 1400 O O . ARG A 1 177 ? -14.304 10.567 12.971 1.00 97.06 177 ARG A O 1
ATOM 1407 N N . ARG A 1 178 ? -15.213 12.279 11.852 1.00 97.31 178 ARG A N 1
ATOM 1408 C CA . ARG A 1 178 ? -16.531 12.189 12.505 1.00 97.31 178 ARG A CA 1
ATOM 1409 C C . ARG A 1 178 ? -17.205 10.827 12.324 1.00 97.31 178 ARG A C 1
ATOM 1411 O O . ARG A 1 178 ? -17.844 10.349 13.251 1.00 97.31 178 ARG A O 1
ATOM 1418 N N . ASP A 1 179 ? -17.073 10.218 11.151 1.00 97.19 179 ASP A N 1
ATOM 1419 C CA . ASP A 1 179 ? -17.598 8.882 10.836 1.00 97.19 179 ASP A CA 1
ATOM 1420 C C . ASP A 1 179 ? -16.784 7.744 11.474 1.00 97.19 179 ASP A C 1
ATOM 1422 O O . ASP A 1 179 ? -17.206 6.593 11.453 1.00 97.19 179 ASP A O 1
ATOM 1426 N N . ARG A 1 180 ? -15.636 8.066 12.078 1.00 96.56 180 ARG A N 1
ATOM 1427 C CA . ARG A 1 180 ? -14.792 7.147 12.852 1.00 96.56 180 ARG A CA 1
ATOM 1428 C C . ARG A 1 180 ? -14.903 7.355 14.359 1.00 96.56 180 ARG A C 1
ATOM 1430 O O . ARG A 1 180 ? -14.321 6.589 15.132 1.00 96.56 180 ARG A O 1
ATOM 1437 N N . ALA A 1 181 ? -15.685 8.345 14.791 1.00 91.88 181 ALA A N 1
ATOM 1438 C CA . ALA A 1 181 ? -15.968 8.572 16.198 1.00 91.88 181 ALA A CA 1
ATOM 1439 C C . ALA A 1 181 ? -16.590 7.310 16.821 1.00 91.88 181 ALA A C 1
ATOM 1441 O O . ALA A 1 181 ? -17.596 6.794 16.343 1.00 91.88 181 ALA A O 1
ATOM 1442 N N . GLY A 1 182 ? -15.982 6.806 17.897 1.00 89.12 182 GLY A N 1
ATOM 1443 C CA . GLY A 1 182 ? -16.435 5.590 18.580 1.00 89.12 182 GLY A CA 1
ATOM 1444 C C . GLY A 1 182 ? -15.821 4.282 18.069 1.00 89.12 182 GLY A C 1
ATOM 1445 O O . GLY A 1 182 ? -16.111 3.231 18.637 1.00 89.12 182 GLY A O 1
ATOM 1446 N N . SER A 1 183 ? -14.936 4.316 17.065 1.00 96.19 183 SER A N 1
ATOM 1447 C CA . SER A 1 183 ? -14.137 3.143 16.694 1.00 96.19 183 SER A CA 1
ATOM 1448 C C . SER A 1 183 ? -13.241 2.710 17.865 1.00 96.19 183 SER A C 1
ATOM 1450 O O . SER A 1 183 ? -12.210 3.334 18.134 1.00 96.19 183 SER A O 1
ATOM 1452 N N . ALA A 1 184 ? -13.588 1.592 18.508 1.00 96.50 184 ALA A N 1
ATOM 1453 C CA . ALA A 1 184 ? -12.804 1.015 19.600 1.00 96.50 184 ALA A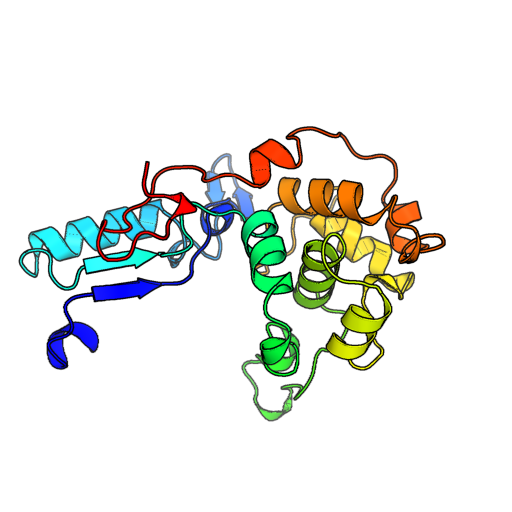 CA 1
ATOM 1454 C C . ALA A 1 184 ? -11.375 0.647 19.170 1.00 96.50 184 ALA A C 1
ATOM 1456 O O . ALA A 1 184 ? -10.448 0.785 19.964 1.00 96.50 184 ALA A O 1
ATOM 1457 N N . VAL A 1 185 ? -11.188 0.234 17.908 1.00 97.81 185 VAL A N 1
ATOM 1458 C CA . VAL A 1 185 ? -9.868 -0.097 17.360 1.00 97.81 185 VAL A CA 1
ATOM 1459 C C . VAL A 1 185 ? -8.981 1.143 17.311 1.00 97.81 185 VAL A C 1
ATOM 1461 O O . VAL A 1 185 ? -7.970 1.179 18.002 1.00 97.81 185 VAL A O 1
ATOM 1464 N N . LEU A 1 186 ? -9.379 2.181 16.564 1.00 96.88 186 LEU A N 1
ATOM 1465 C CA . LEU A 1 186 ? -8.625 3.443 16.471 1.00 96.88 186 LEU A CA 1
ATOM 1466 C C . LEU A 1 186 ? -8.348 4.075 17.846 1.00 96.88 186 LEU A C 1
ATOM 1468 O O . LEU A 1 186 ? -7.239 4.546 18.079 1.00 96.88 186 LEU A O 1
ATOM 1472 N N . ALA A 1 187 ? -9.305 4.029 18.779 1.00 95.62 187 ALA A N 1
ATOM 1473 C CA . ALA A 1 187 ? -9.095 4.520 20.142 1.00 95.62 187 ALA A CA 1
ATOM 1474 C C . ALA A 1 187 ? -8.009 3.728 20.902 1.00 95.62 187 ALA A C 1
ATOM 1476 O O . ALA A 1 187 ? -7.220 4.314 21.642 1.00 95.62 187 ALA A O 1
ATOM 1477 N N . ALA A 1 188 ? -7.939 2.407 20.703 1.00 95.62 188 ALA A N 1
ATOM 1478 C CA . ALA A 1 188 ? -6.959 1.531 21.347 1.00 95.62 188 ALA A CA 1
ATOM 1479 C C . ALA A 1 188 ? -5.541 1.630 20.753 1.00 95.62 188 ALA A C 1
ATOM 1481 O O . ALA A 1 188 ? -4.587 1.184 21.391 1.00 95.62 188 ALA A O 1
ATOM 1482 N N . LEU A 1 189 ? -5.380 2.211 19.558 1.00 94.06 189 LEU A N 1
ATOM 1483 C CA . LEU A 1 189 ? -4.061 2.468 18.959 1.00 94.06 189 LEU A CA 1
ATOM 1484 C C . LEU A 1 189 ? -3.338 3.659 19.609 1.00 94.06 189 LEU A C 1
ATOM 1486 O O . LEU A 1 189 ? -2.132 3.810 19.422 1.00 94.06 189 LEU A O 1
ATOM 1490 N N . GLY A 1 190 ? -4.049 4.430 20.441 1.00 83.56 190 GLY A N 1
ATOM 1491 C CA . GLY A 1 190 ? -3.489 5.484 21.277 1.00 83.56 190 GLY A CA 1
ATOM 1492 C C . GLY A 1 190 ? -3.059 6.731 20.499 1.00 83.56 190 GLY A C 1
ATOM 1493 O O . GLY A 1 190 ? -3.226 6.813 19.280 1.00 83.56 190 GLY A O 1
ATOM 1494 N N . PRO A 1 191 ? -2.517 7.741 21.201 1.00 83.19 191 PRO A N 1
ATOM 1495 C CA . PRO A 1 191 ? -1.882 8.864 20.535 1.00 83.19 191 PRO A CA 1
ATOM 1496 C C . PRO A 1 191 ? -0.600 8.379 19.850 1.00 83.19 191 PRO A C 1
ATOM 1498 O O . PRO A 1 191 ? 0.248 7.739 20.472 1.00 83.19 191 PRO A O 1
ATOM 1501 N N . LEU A 1 192 ? -0.455 8.696 18.569 1.00 88.25 192 LEU A N 1
ATOM 1502 C CA . LEU A 1 192 ? 0.740 8.385 17.790 1.00 88.25 192 LEU A CA 1
ATOM 1503 C C . LEU A 1 192 ? 1.556 9.656 17.557 1.00 88.25 192 LEU A C 1
ATOM 1505 O O . LEU A 1 192 ? 1.020 10.763 17.595 1.00 88.25 192 LEU A O 1
ATOM 1509 N N . SER A 1 193 ? 2.856 9.488 17.303 1.00 83.56 193 SER A N 1
ATOM 1510 C CA . SER A 1 193 ? 3.696 10.595 16.836 1.00 83.56 193 SER A CA 1
ATOM 1511 C C . SER A 1 193 ? 3.204 11.080 15.477 1.00 83.56 193 SER A C 1
ATOM 1513 O O . SER A 1 193 ? 2.978 10.254 14.595 1.00 83.56 193 SER A O 1
ATOM 1515 N N . GLY A 1 194 ? 3.093 12.399 15.309 1.00 74.62 194 GLY A N 1
ATOM 1516 C CA . GLY A 1 194 ? 2.748 13.054 14.044 1.00 74.62 194 GLY A CA 1
ATOM 1517 C C . GLY A 1 194 ? 3.894 13.154 13.038 1.00 74.62 194 GLY A C 1
ATOM 1518 O O . GLY A 1 194 ? 3.752 13.878 12.061 1.00 74.62 194 GLY A O 1
ATOM 1519 N N . GLU A 1 195 ? 5.020 12.485 13.295 1.00 82.69 195 GLU A N 1
ATOM 1520 C CA . GLU A 1 195 ? 6.204 12.511 12.436 1.00 82.69 195 GLU A CA 1
ATOM 1521 C C . GLU A 1 195 ? 6.406 11.169 11.715 1.00 82.69 195 GLU A C 1
ATOM 1523 O O . GLU A 1 195 ? 6.363 10.116 12.370 1.00 82.69 195 GLU A O 1
ATOM 1528 N N . PRO A 1 196 ? 6.676 11.189 10.394 1.00 86.81 196 PRO A N 1
ATOM 1529 C CA . PRO A 1 196 ? 6.577 12.330 9.485 1.00 86.81 196 PRO A CA 1
ATOM 1530 C C . PRO A 1 196 ? 5.118 12.775 9.317 1.00 86.81 196 PRO A C 1
ATOM 1532 O O . PRO A 1 196 ? 4.175 12.022 9.573 1.00 86.81 196 PRO A O 1
ATOM 1535 N N . THR A 1 197 ? 4.947 14.014 8.884 1.00 92.12 197 THR A N 1
ATOM 1536 C CA . THR A 1 197 ? 3.639 14.610 8.628 1.00 92.12 197 THR A CA 1
ATOM 1537 C C . THR A 1 197 ? 2.923 13.902 7.470 1.00 92.12 197 THR A C 1
ATOM 1539 O O . THR A 1 197 ? 3.564 13.346 6.569 1.00 92.12 197 THR A O 1
ATOM 1542 N N . PRO A 1 198 ? 1.578 13.929 7.441 1.00 92.81 198 PRO A N 1
ATOM 1543 C CA . PRO A 1 198 ? 0.808 13.498 6.278 1.00 92.81 198 PRO A CA 1
ATOM 1544 C C . PRO A 1 198 ? 1.289 14.117 4.967 1.00 92.81 198 PRO A C 1
ATOM 1546 O O . PRO A 1 198 ? 1.371 13.424 3.959 1.00 92.81 198 PRO A O 1
ATOM 1549 N N . GLU A 1 199 ? 1.611 15.409 4.977 1.00 93.88 199 GLU A N 1
ATOM 1550 C CA . GLU A 1 199 ? 2.063 16.156 3.809 1.00 93.88 199 GLU A CA 1
ATOM 1551 C C . GLU A 1 199 ? 3.354 15.577 3.239 1.00 93.88 199 GLU A C 1
ATOM 1553 O O . GLU A 1 199 ? 3.446 15.402 2.025 1.00 93.88 199 GLU A O 1
ATOM 1558 N N . GLU A 1 200 ? 4.307 15.214 4.102 1.00 93.88 200 GLU A N 1
ATOM 1559 C CA . GLU A 1 200 ? 5.548 14.572 3.675 1.00 93.88 200 GLU A CA 1
ATOM 1560 C C . GLU A 1 200 ? 5.256 13.273 2.930 1.00 93.88 200 GLU A C 1
ATOM 1562 O O . GLU A 1 200 ? 5.735 13.125 1.813 1.00 93.88 200 GLU A O 1
ATOM 1567 N N . LEU A 1 201 ? 4.407 12.392 3.475 1.00 94.38 201 LEU A N 1
ATOM 1568 C CA . LEU A 1 201 ? 4.065 11.105 2.849 1.00 94.38 201 LEU A CA 1
ATOM 1569 C C . LEU A 1 201 ? 3.173 11.219 1.604 1.00 94.38 201 LEU A C 1
ATOM 1571 O O . LEU A 1 201 ? 3.002 10.243 0.873 1.00 94.38 201 LEU A O 1
ATOM 1575 N N . LEU A 1 202 ? 2.561 12.379 1.372 1.00 95.19 202 LEU A N 1
ATOM 1576 C CA . LEU A 1 202 ? 1.626 12.637 0.276 1.00 95.19 202 LEU A CA 1
ATOM 1577 C C . LEU A 1 202 ? 2.273 13.396 -0.893 1.00 95.19 202 LEU A C 1
ATOM 1579 O O . LEU A 1 202 ? 1.554 13.962 -1.729 1.00 95.19 202 LEU A O 1
ATOM 1583 N N . THR A 1 203 ? 3.600 13.330 -0.998 1.00 93.75 203 THR A N 1
ATOM 1584 C CA . THR A 1 203 ? 4.402 13.833 -2.122 1.00 93.75 203 THR A CA 1
ATOM 1585 C C . THR A 1 203 ? 5.277 12.719 -2.720 1.00 93.75 203 THR A C 1
ATOM 1587 O O . THR A 1 203 ? 5.373 11.645 -2.130 1.00 93.75 203 THR A O 1
ATOM 1590 N N . PRO A 1 204 ? 5.862 12.894 -3.919 1.00 94.56 204 PRO A N 1
ATOM 1591 C CA . PRO A 1 204 ? 6.816 11.932 -4.472 1.00 94.56 204 PRO A CA 1
ATOM 1592 C C . PRO A 1 204 ? 8.066 11.736 -3.589 1.00 94.56 204 PRO A C 1
ATOM 1594 O O . PRO A 1 204 ? 8.649 12.698 -3.095 1.00 94.56 204 PRO A O 1
ATOM 1597 N N . HIS A 1 205 ? 8.531 10.493 -3.454 1.00 90.75 205 HIS A N 1
ATOM 1598 C CA . HIS A 1 205 ? 9.664 10.071 -2.634 1.00 90.75 205 HIS A CA 1
ATOM 1599 C C . HIS A 1 205 ? 10.687 9.248 -3.403 1.00 90.75 205 HIS A C 1
ATOM 1601 O O . HIS A 1 205 ? 10.361 8.376 -4.204 1.00 90.75 205 HIS A O 1
ATOM 1607 N N . GLY A 1 206 ? 11.947 9.405 -3.002 1.00 90.62 206 GLY A N 1
ATOM 1608 C CA . GLY A 1 206 ? 13.018 8.506 -3.403 1.00 90.62 206 GLY A CA 1
ATOM 1609 C C . GLY A 1 206 ? 13.334 8.548 -4.897 1.00 90.62 206 GLY A C 1
ATOM 1610 O O . GLY A 1 206 ? 12.811 9.341 -5.677 1.00 90.62 206 GLY A O 1
ATOM 1611 N N . ARG A 1 207 ? 14.263 7.683 -5.293 1.00 94.75 207 ARG A N 1
ATOM 1612 C CA . ARG A 1 207 ? 14.683 7.536 -6.685 1.00 94.75 207 ARG A CA 1
ATOM 1613 C C . ARG A 1 207 ? 13.665 6.694 -7.452 1.00 94.75 207 ARG A C 1
ATOM 1615 O O . ARG A 1 207 ? 13.223 5.657 -6.962 1.00 94.75 207 ARG A O 1
ATOM 1622 N N . HIS A 1 208 ? 13.358 7.095 -8.682 1.00 96.06 208 HIS A N 1
ATOM 1623 C CA . HIS A 1 208 ? 12.556 6.309 -9.617 1.00 96.06 208 HIS A CA 1
ATOM 1624 C C . HIS A 1 208 ? 13.186 6.270 -11.011 1.00 96.06 208 HIS A C 1
ATOM 1626 O O . HIS A 1 208 ? 14.123 7.008 -11.315 1.00 96.06 208 HIS A O 1
ATOM 1632 N N . PHE A 1 209 ? 12.648 5.393 -11.860 1.00 96.25 209 PHE A N 1
ATOM 1633 C CA . PHE A 1 209 ? 13.098 5.192 -13.241 1.00 96.25 209 PHE A CA 1
ATOM 1634 C C . PHE A 1 209 ? 11.988 5.379 -14.277 1.00 96.25 209 PHE A C 1
ATOM 1636 O O . PHE A 1 209 ? 12.152 4.968 -15.424 1.00 96.25 209 PHE A O 1
ATOM 1643 N N . VAL A 1 210 ? 10.856 5.955 -13.862 1.00 96.69 210 VAL A N 1
ATOM 1644 C CA . VAL A 1 210 ? 9.726 6.283 -14.740 1.00 96.69 210 VAL A CA 1
ATOM 1645 C C . VAL A 1 210 ? 10.198 7.236 -15.848 1.00 96.69 210 VAL A C 1
ATOM 1647 O O . VAL A 1 210 ? 10.634 8.337 -15.520 1.00 96.69 210 VAL A O 1
ATOM 1650 N N . PRO A 1 211 ? 10.141 6.844 -17.134 1.00 94.62 211 PRO A N 1
ATOM 1651 C CA . PRO A 1 211 ? 10.464 7.742 -18.241 1.00 94.62 211 PRO A CA 1
ATOM 1652 C C . PRO A 1 211 ? 9.402 8.837 -18.398 1.00 94.62 211 PRO A C 1
ATOM 1654 O O . PRO A 1 211 ? 8.223 8.552 -18.199 1.00 94.62 211 PRO A O 1
ATOM 1657 N N . ASP A 1 212 ? 9.780 10.025 -18.880 1.00 94.00 212 ASP A N 1
ATOM 1658 C CA . ASP A 1 212 ? 8.881 11.186 -19.042 1.00 94.00 212 ASP A CA 1
ATOM 1659 C C . ASP A 1 212 ? 7.581 10.860 -19.791 1.00 94.00 212 ASP A C 1
ATOM 1661 O O . ASP A 1 212 ? 6.506 11.303 -19.406 1.00 94.00 212 ASP A O 1
ATOM 1665 N N . ARG A 1 213 ? 7.643 10.000 -20.819 1.00 93.94 213 ARG A N 1
ATOM 1666 C CA . ARG A 1 213 ? 6.461 9.574 -21.597 1.00 93.94 213 ARG A CA 1
ATOM 1667 C C . ARG A 1 213 ? 5.416 8.782 -20.794 1.00 93.94 213 ARG A C 1
ATOM 1669 O O . ARG A 1 213 ? 4.321 8.546 -21.295 1.00 93.94 213 ARG A O 1
ATOM 1676 N N . TYR A 1 214 ? 5.779 8.331 -19.596 1.00 94.00 214 TYR A N 1
ATOM 1677 C CA . TYR A 1 214 ? 4.933 7.605 -18.651 1.00 94.00 214 TYR A CA 1
ATOM 1678 C C . TYR A 1 214 ? 4.763 8.342 -17.318 1.00 94.00 214 TYR A C 1
ATOM 1680 O O . TYR A 1 214 ? 4.016 7.865 -16.464 1.00 94.00 214 TYR A O 1
ATOM 1688 N N . ALA A 1 215 ? 5.469 9.453 -17.109 1.00 93.06 215 ALA A N 1
ATOM 1689 C CA . ALA A 1 215 ? 5.422 10.187 -15.859 1.00 93.06 215 ALA A CA 1
ATOM 1690 C C . ALA A 1 215 ? 4.032 10.831 -15.690 1.00 93.06 215 ALA A C 1
ATOM 1692 O O . ALA A 1 215 ? 3.565 11.511 -16.606 1.00 93.06 215 ALA A O 1
ATOM 1693 N N . PRO A 1 216 ? 3.338 10.601 -14.560 1.00 88.81 216 PRO A N 1
ATOM 1694 C CA . PRO A 1 216 ? 2.137 11.361 -14.239 1.00 88.81 216 PRO A CA 1
ATOM 1695 C C . PRO A 1 216 ? 2.498 12.825 -13.963 1.00 88.81 216 PRO A C 1
ATOM 1697 O O . PRO A 1 216 ? 3.644 13.123 -13.626 1.00 88.81 216 PRO A O 1
ATOM 1700 N N . ASP A 1 217 ? 1.505 13.714 -14.027 1.00 90.25 217 ASP A N 1
ATOM 1701 C CA . ASP A 1 217 ? 1.670 15.151 -13.757 1.00 90.25 217 ASP A CA 1
ATOM 1702 C C . ASP A 1 217 ? 2.371 15.423 -12.415 1.00 90.25 217 ASP A C 1
ATOM 1704 O O . ASP A 1 217 ? 3.170 16.345 -12.310 1.00 90.25 217 ASP A O 1
ATOM 1708 N N . ASP A 1 218 ? 2.150 14.571 -11.407 1.00 89.69 218 ASP A N 1
ATOM 1709 C CA . ASP A 1 218 ? 2.807 14.648 -10.095 1.00 89.69 218 ASP A CA 1
ATOM 1710 C C . ASP A 1 218 ? 4.348 14.521 -10.142 1.00 89.69 218 ASP A C 1
ATOM 1712 O O . ASP A 1 218 ? 5.012 14.846 -9.159 1.00 89.69 218 ASP A O 1
ATOM 1716 N N . LEU A 1 219 ? 4.922 14.020 -11.244 1.00 87.94 219 LEU A N 1
ATOM 1717 C CA . LEU A 1 219 ? 6.371 13.880 -11.462 1.00 87.94 219 LEU A CA 1
ATOM 1718 C C . LEU A 1 219 ? 6.924 14.836 -12.528 1.00 87.94 219 LEU A C 1
ATOM 1720 O O . LEU A 1 219 ? 8.140 14.899 -12.708 1.00 87.94 219 LEU A O 1
ATOM 1724 N N . LEU A 1 220 ? 6.057 15.544 -13.251 1.00 80.88 220 LEU A N 1
ATOM 1725 C CA . LEU A 1 220 ? 6.441 16.473 -14.308 1.00 80.88 220 LEU A CA 1
ATOM 1726 C C . LEU A 1 220 ? 6.516 17.883 -13.709 1.00 80.88 220 LEU A C 1
ATOM 1728 O O . LEU A 1 220 ? 5.500 18.564 -13.580 1.00 80.88 220 LEU A O 1
ATOM 1732 N N . VAL A 1 221 ? 7.721 18.294 -13.305 1.00 59.66 221 VAL A N 1
ATOM 1733 C CA . VAL A 1 221 ? 8.030 19.661 -12.839 1.00 59.66 221 VAL A CA 1
ATOM 1734 C C . VAL A 1 221 ? 8.661 20.469 -13.962 1.00 59.66 221 VAL A C 1
ATOM 1736 O O . VAL A 1 221 ? 9.612 19.949 -14.589 1.00 59.66 221 VAL A O 1
#

Secondary structure (DSSP, 8-state):
-HHHHTT-SEEEE---SGGGS-SEEETTEEE-TTGGGSHHHHHHHHHHHHHHSTT-SEEEETTTT--HHHHHHHHTT-GGGTTT----TTTT-SSGGG--SS--S-SHHHHHHHHHHTTTS-HHHHHHHTTT--GGG-GGGHHHHHHHTT-SSS-S-SSS---HHHHHHHHHHHTT-GGGTT-HHHHHT------S-HHHHTS--S-----GGG--GGG--

InterPro domains:
  IPR058740 MurL, N-terminal domain [PF26299] (1-62)
  IPR058741 MurL, C-terminal domain [PF26298] (85-190)

pLDDT: mean 93.2, std 6.13, range [59.66, 98.62]

Sequence (221 aa):
MAAALDGRDAVVMSNEWSASVGTVEVDGRSINHQYSKGEAFENSLRSVLAETLAGRPDYFSLLRPFTELWIARRFAAYPQYFDHFRSCNRAFHLDPARRLDRWCGRCDKCCFIDLILAPFLDEPTLRRVFDGREPLADPALVGRFQALLGLSSENKPWECVGDVTECRVATLLAAPRRDRAGSAVLAALGPLSGEPTPEELLTPHGRHFVPDRYAPDDLLV

Foldseek 3Di:
DVCVVVVHQEDEAAQAQQQQAAQDADPNDGHRPSNCSHPVVQVVVQVVCCVPVVRGRPYWYLRNQAFLLLVLQVVLVPLVCLQPDDDAPQQVPVPPVRHDPAHPLADLVQVQSLLSNLLRDAPVSQCVSRVNSHNLQDPVRLVSLCLLLVNDPDTRPPDPHGHNQSSLQSLVSNCVDPSCPPRPSSVSNDDDDCPPPPVVNNATHDDTDQDPVSHDPSPVD